Protein AF-A0A1K0IPW2-F1 (afdb_monomer)

Foldseek 3Di:
DVVVVVVVVVVVVVVVVLVVVQVVCVVVVNNVVNVVVVVVVVVVVVVVVVVVVVVVPPDDPDDDDYYDDDDDDDDDDDDDDDDDDDDDDDDDDDDDDPDDPPPPPPPPPADPADFLQDALCLLCPPADFPDKDWDADPVRWTWMWTDRDPFWIKIFTHDNNTTQKMKIKGAQDPPDPPRNVVSLVSLQSSVCSSCVVQVVPVCGSSNVSVVQVVQQVVQCVVPVCFRDWDWDDDPQKIWTWHDRNVVRMIMTMIHGD

Mean predicted aligned error: 18.48 Å

Secondary structure (DSSP, 8-state):
-HHHHHHHHHHHHHHHHHHHHHHHHHHTT-HHHHHHHHHHHHHHHHHHHHHHHHHTT-------------------------------------------------------S---S--HHHHTTT---SEEEE---TT---EEEEE-SSSEEEEEEEETTEEEEEEEEEE--SS-HHHHHHHHHHHHHHHHHH-GGGGGGSS-HHHHHHHHHHHHHHHHHH-SSSPPPEEEEETTEEEEEEEEGGGTEEEEEEEE-

Sequence (257 aa):
MQSVVIVLASLAAWGGLWWYAARYFKGKGHGGIVSHLSGIAVGFLGSTVLLLLLIGTVQPSGSEQPSPQESKAEDKVIDAPAATTVTAPATNADLASPSDIAPKKQAHTPHPGKTLKLSAEQILTSLPRLDQTASPLMDGTPRTNVKLSTFAHLELIGDQRDVSRYTVMFGLPNDDKSAVIETSVMAAKVLMNTFPAWEKQGNNPMTWLGDATEQLTKNIKRNKDEPKAVVMERDGRRITYKAVPVLGIFLLTVEPV

Organism: Cupriavidus necator (NCBI:txid106590)

pLDDT: mean 76.25, std 22.67, range [29.56, 98.56]

Nearest PDB structures (foldseek):
  7enc-assembly1_c  TM=6.647E-01  e=2.258E+00  Homo sapiens
  8gxs-assembly1_c  TM=4.031E-01  e=2.004E+00  Homo sapiens
  8trh-assembly1_0  TM=4.313E-01  e=2.702E+00  Homo sapiens
  7lbm-assembly1_n  TM=4.377E-01  e=4.105E+00  Homo sapiens

Solvent-accessible surface area (backbone atoms only — not comparable to full-atom values): 15411 Å² total; per-residue (Å²): 113,70,70,59,54,51,51,53,51,51,52,50,54,51,53,52,53,50,53,51,49,55,54,56,41,45,75,70,73,49,49,70,61,54,58,58,50,48,54,54,52,51,48,51,52,53,48,50,54,52,48,52,55,55,58,71,69,66,72,85,85,82,87,87,85,83,88,84,90,80,90,85,90,82,87,85,85,90,87,86,88,84,89,87,88,85,81,84,85,86,85,84,87,78,92,78,83,82,78,79,83,66,79,77,79,71,82,73,75,78,72,97,62,73,47,60,81,37,28,49,64,54,41,46,59,98,54,63,73,78,43,77,50,77,52,61,47,98,88,62,47,42,28,38,41,34,31,51,52,99,46,28,34,38,40,40,33,37,49,62,75,40,23,29,35,38,33,40,41,35,42,64,59,93,87,38,68,64,58,34,50,52,42,53,51,51,56,27,46,39,44,37,48,68,41,66,76,38,63,82,63,88,61,28,51,56,56,51,52,49,54,42,48,55,51,36,52,54,26,34,74,75,30,65,89,68,32,60,60,41,73,48,77,55,98,66,28,34,40,40,42,35,65,42,63,95,74,55,32,34,39,44,34,42,36,47,108

Radius of gyration: 30.19 Å; Cα contacts (8 Å, |Δi|>4): 287; chains: 1; bounding box: 55×61×94 Å

Structure (mmCIF, N/CA/C/O backbone):
data_AF-A0A1K0IPW2-F1
#
_entry.id   AF-A0A1K0IPW2-F1
#
loop_
_atom_site.group_PDB
_atom_site.id
_atom_site.type_symbol
_atom_site.label_atom_id
_atom_site.label_alt_id
_atom_site.label_comp_id
_atom_site.label_asym_id
_atom_site.label_entity_id
_atom_site.label_seq_id
_atom_site.pdbx_PDB_ins_code
_atom_site.Cartn_x
_atom_site.Cartn_y
_atom_site.Cartn_z
_atom_site.occupancy
_atom_site.B_iso_or_equiv
_atom_site.auth_seq_id
_atom_site.auth_comp_id
_atom_site.auth_asym_id
_atom_site.auth_atom_id
_atom_site.pdbx_PDB_model_num
ATOM 1 N N . MET A 1 1 ? 31.199 29.480 -0.483 1.00 56.53 1 MET A N 1
ATOM 2 C CA . MET A 1 1 ? 31.320 28.842 0.854 1.00 56.53 1 MET A CA 1
ATOM 3 C C . MET A 1 1 ? 30.730 29.694 1.977 1.00 56.53 1 MET A C 1
ATOM 5 O O . MET A 1 1 ? 30.021 29.145 2.807 1.00 56.53 1 MET A O 1
ATOM 9 N N . GLN A 1 2 ? 30.946 31.015 1.991 1.00 60.16 2 GLN A N 1
ATOM 10 C CA . GLN A 1 2 ? 30.448 31.917 3.044 1.00 60.16 2 GLN A CA 1
ATOM 11 C C . GLN A 1 2 ? 28.921 31.843 3.265 1.00 60.16 2 GLN A C 1
ATOM 13 O O . GLN A 1 2 ? 28.472 31.774 4.404 1.00 60.16 2 GLN A O 1
ATOM 18 N N . SER A 1 3 ? 28.124 31.729 2.196 1.00 56.97 3 SER A N 1
ATOM 19 C CA . SER A 1 3 ? 26.658 31.613 2.284 1.00 56.97 3 SER A CA 1
ATOM 20 C C . SER A 1 3 ? 26.182 30.325 2.969 1.00 56.97 3 SER A C 1
ATOM 22 O O . SER A 1 3 ? 25.192 30.343 3.690 1.00 56.97 3 SER A O 1
ATOM 24 N N . VAL A 1 4 ? 26.906 29.212 2.803 1.00 63.91 4 VAL A N 1
ATOM 25 C CA . VAL A 1 4 ? 26.559 27.922 3.430 1.00 63.91 4 VAL A CA 1
ATOM 26 C C . VAL A 1 4 ? 26.834 27.966 4.932 1.00 63.91 4 VAL A C 1
ATOM 28 O O . VAL A 1 4 ? 26.025 27.495 5.727 1.00 63.91 4 VAL A O 1
ATOM 31 N N . VAL A 1 5 ? 27.944 28.591 5.329 1.00 74.25 5 VAL A N 1
ATOM 32 C CA . VAL A 1 5 ? 28.304 28.764 6.743 1.00 74.25 5 VAL A CA 1
ATOM 33 C C . VAL A 1 5 ? 27.288 29.652 7.462 1.00 74.25 5 VAL A C 1
ATOM 35 O O . VAL A 1 5 ? 26.884 29.327 8.574 1.00 74.25 5 VAL A O 1
ATOM 38 N N . ILE A 1 6 ? 26.819 30.725 6.816 1.00 75.25 6 ILE A N 1
ATOM 39 C CA . ILE A 1 6 ? 25.793 31.613 7.382 1.00 75.25 6 ILE A CA 1
ATOM 40 C C . ILE A 1 6 ? 24.477 30.855 7.591 1.00 75.25 6 ILE A C 1
ATOM 42 O O . ILE A 1 6 ? 23.913 30.920 8.678 1.00 75.25 6 ILE A O 1
ATOM 46 N N . VAL A 1 7 ? 24.025 30.073 6.606 1.00 68.75 7 VAL A N 1
ATOM 47 C CA . VAL A 1 7 ? 22.785 29.285 6.726 1.00 68.75 7 VAL A CA 1
ATOM 48 C C . VAL A 1 7 ? 22.884 28.247 7.846 1.00 68.75 7 VAL A C 1
ATOM 50 O O . VAL A 1 7 ? 21.967 28.129 8.659 1.00 68.75 7 VAL A O 1
ATOM 53 N N . LEU A 1 8 ? 24.007 27.531 7.944 1.00 71.56 8 LEU A N 1
ATOM 54 C CA . LEU A 1 8 ? 24.224 26.553 9.013 1.00 71.56 8 LEU A CA 1
ATOM 55 C C . LEU A 1 8 ? 24.283 27.215 10.396 1.00 71.56 8 LEU A C 1
ATOM 57 O O . LEU A 1 8 ? 23.690 26.699 11.344 1.00 71.56 8 LEU A O 1
ATOM 61 N N . ALA A 1 9 ? 24.933 28.375 10.511 1.00 78.12 9 ALA A N 1
ATOM 62 C CA . ALA A 1 9 ? 24.980 29.140 11.753 1.00 78.12 9 ALA A CA 1
ATOM 63 C C . ALA A 1 9 ? 23.588 29.648 12.164 1.00 78.12 9 ALA A C 1
ATOM 65 O O . ALA A 1 9 ? 23.220 29.549 13.334 1.00 78.12 9 ALA A O 1
ATOM 66 N N . SER A 1 10 ? 22.781 30.127 11.211 1.00 72.38 10 SER A N 1
ATOM 67 C CA . SER A 1 10 ? 21.401 30.550 11.465 1.00 72.38 10 SER A CA 1
ATOM 68 C C . SER A 1 10 ? 20.516 29.387 11.917 1.00 72.38 10 SER A C 1
ATOM 70 O O . SER A 1 10 ? 19.769 29.540 12.881 1.00 72.38 10 SER A O 1
ATOM 72 N N . LEU A 1 11 ? 20.637 28.210 11.292 1.00 75.75 11 LEU A N 1
ATOM 73 C CA . LEU A 1 11 ? 19.901 27.007 11.701 1.00 75.75 11 LEU A CA 1
ATOM 74 C C . LEU A 1 11 ? 20.298 26.542 13.107 1.00 75.75 11 LEU A C 1
ATOM 76 O O . LEU A 1 11 ? 19.429 26.206 13.912 1.00 75.75 11 LEU A O 1
ATOM 80 N N . ALA A 1 12 ? 21.594 26.570 13.429 1.00 79.75 12 ALA A N 1
ATOM 81 C CA . ALA A 1 12 ? 22.092 26.205 14.752 1.00 79.75 12 ALA A CA 1
ATOM 82 C C . ALA A 1 12 ? 21.616 27.183 15.838 1.00 79.75 12 ALA A C 1
ATOM 84 O O . ALA A 1 12 ? 21.141 26.752 16.891 1.00 79.75 12 ALA A O 1
ATOM 85 N N . ALA A 1 13 ? 21.679 28.493 15.574 1.00 81.94 13 ALA A N 1
ATOM 86 C CA . ALA A 1 13 ? 21.198 29.519 16.496 1.00 81.94 13 ALA A CA 1
ATOM 87 C C . ALA A 1 13 ? 19.688 29.389 16.749 1.00 81.94 13 ALA A C 1
ATOM 89 O O . ALA A 1 13 ? 19.239 29.451 17.895 1.00 81.94 13 ALA A O 1
ATOM 90 N N . TRP A 1 14 ? 18.906 29.140 15.695 1.00 80.75 14 TRP A N 1
ATOM 91 C CA . TRP A 1 14 ? 17.457 28.988 15.802 1.00 80.75 14 TRP A CA 1
ATOM 92 C C . TRP A 1 14 ? 17.066 27.703 16.547 1.00 80.75 14 TRP A C 1
ATOM 94 O O . TRP A 1 14 ? 16.223 27.736 17.444 1.00 80.75 14 TRP A O 1
ATOM 104 N N . GLY A 1 15 ? 17.739 26.584 16.256 1.00 80.88 15 GLY A N 1
ATOM 105 C CA . GLY A 1 15 ? 17.551 25.323 16.977 1.00 80.88 15 GLY A CA 1
ATOM 106 C C . GLY A 1 15 ? 17.907 25.428 18.464 1.00 80.88 15 GLY A C 1
ATOM 107 O O . GLY A 1 15 ? 17.167 24.931 19.315 1.00 80.88 15 GLY A O 1
ATOM 108 N N . GLY A 1 16 ? 18.995 26.133 18.793 1.00 83.31 16 GLY A N 1
ATOM 109 C CA . GLY A 1 16 ? 19.397 26.398 20.176 1.00 83.31 16 GLY A CA 1
ATOM 110 C C . GLY A 1 16 ? 18.383 27.257 20.936 1.00 83.31 16 GLY A C 1
ATOM 111 O O . GLY A 1 16 ? 18.004 26.917 22.060 1.00 83.31 16 GLY A O 1
ATOM 112 N N . LEU A 1 17 ? 17.885 28.325 20.304 1.00 82.12 17 LEU A N 1
ATOM 113 C CA . LEU A 1 17 ? 16.859 29.194 20.883 1.00 82.12 17 LEU A CA 1
ATOM 114 C C . LEU A 1 17 ? 15.556 28.425 21.151 1.00 82.12 17 LEU A C 1
ATOM 116 O O . LEU A 1 17 ? 14.953 28.567 22.217 1.00 82.12 17 LEU A O 1
ATOM 120 N N . TRP A 1 18 ? 15.158 27.554 20.219 1.00 78.75 18 TRP A N 1
ATOM 121 C CA . TRP A 1 18 ? 13.966 26.721 20.363 1.00 78.75 18 TRP A CA 1
ATOM 122 C C . TRP A 1 18 ? 14.103 25.687 21.484 1.00 78.75 18 TRP A C 1
ATOM 124 O O . TRP A 1 18 ? 13.192 25.520 22.297 1.00 78.75 18 TRP A O 1
ATOM 134 N N . TRP A 1 19 ? 15.258 25.023 21.577 1.00 85.25 19 TRP A N 1
ATOM 135 C CA . TRP A 1 19 ? 15.541 24.074 22.653 1.00 85.25 19 TRP A CA 1
ATOM 136 C C . TRP A 1 19 ? 15.474 24.741 24.032 1.00 85.25 19 TRP A C 1
ATOM 138 O O . TRP A 1 19 ? 14.864 24.198 24.960 1.00 85.25 19 TRP A O 1
ATOM 148 N N . TYR A 1 20 ? 16.041 25.945 24.156 1.00 83.50 20 TYR A N 1
ATOM 149 C CA . TYR A 1 20 ? 15.990 26.726 25.389 1.00 83.50 20 TYR A CA 1
ATOM 150 C C . TYR A 1 20 ? 14.549 27.102 25.766 1.00 83.50 20 TYR A C 1
ATOM 152 O O . TYR A 1 20 ? 14.122 26.851 26.897 1.00 83.50 20 TYR A O 1
ATOM 160 N N . ALA A 1 21 ? 13.769 27.622 24.813 1.00 79.31 21 ALA A N 1
ATOM 161 C CA . ALA A 1 21 ? 12.366 27.966 25.030 1.00 79.31 21 ALA A CA 1
ATOM 162 C C . ALA A 1 21 ? 11.539 26.739 25.455 1.00 79.31 21 ALA A C 1
ATOM 164 O O . ALA A 1 21 ? 10.843 26.780 26.472 1.00 79.31 21 ALA A O 1
ATOM 165 N N . ALA A 1 22 ? 11.672 25.612 24.750 1.00 76.94 22 ALA A N 1
ATOM 166 C CA . ALA A 1 22 ? 10.956 24.379 25.073 1.00 76.94 22 ALA A CA 1
ATOM 167 C C . ALA A 1 22 ? 11.263 23.886 26.497 1.00 76.94 22 ALA A C 1
ATOM 169 O O . ALA A 1 22 ? 10.357 23.478 27.229 1.00 76.94 22 ALA A O 1
ATOM 170 N N . ARG A 1 23 ? 12.529 23.970 26.926 1.00 80.12 23 ARG A N 1
ATOM 171 C CA . ARG A 1 23 ? 12.945 23.586 28.281 1.00 80.12 23 ARG A CA 1
ATOM 172 C C . ARG A 1 23 ? 12.387 24.536 29.344 1.00 80.12 23 ARG A C 1
ATOM 174 O O . ARG A 1 23 ? 11.913 24.066 30.379 1.00 80.12 23 ARG A O 1
ATOM 181 N N . TYR A 1 24 ? 12.391 25.841 29.077 1.00 81.19 24 TYR A N 1
ATOM 182 C CA . TYR A 1 24 ? 11.854 26.861 29.980 1.00 81.19 24 TYR A CA 1
ATOM 183 C C . TYR A 1 24 ? 10.341 26.697 30.205 1.00 81.19 24 TYR A C 1
ATOM 185 O O . TYR A 1 24 ? 9.877 26.672 31.346 1.00 81.19 24 TYR A O 1
ATOM 193 N N . PHE A 1 25 ? 9.565 26.503 29.134 1.00 76.81 25 PHE A N 1
ATOM 194 C CA . PHE A 1 25 ? 8.109 26.337 29.231 1.00 76.81 25 PHE A CA 1
ATOM 195 C C . PHE A 1 25 ? 7.690 24.979 29.810 1.00 76.81 25 PHE A C 1
ATOM 197 O O . PHE A 1 25 ? 6.689 24.903 30.529 1.00 76.81 25 PHE A O 1
ATOM 204 N N . LYS A 1 26 ? 8.482 23.919 29.590 1.00 73.75 26 LYS A N 1
ATOM 205 C CA . LYS A 1 2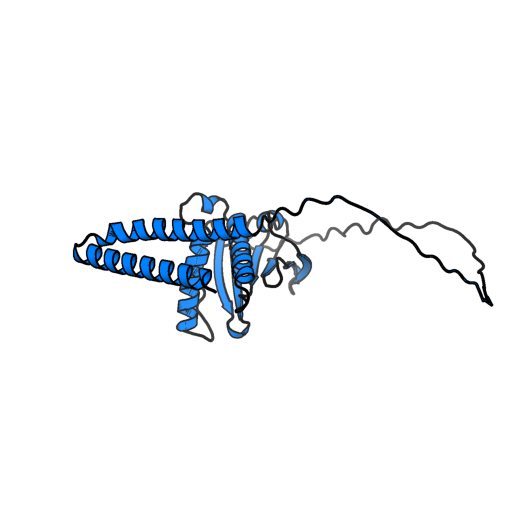6 ? 8.273 22.616 30.244 1.00 73.75 26 LYS A CA 1
ATOM 206 C C . LYS A 1 26 ? 8.426 22.710 31.767 1.00 73.75 26 LYS A C 1
ATOM 208 O O . LYS A 1 26 ? 7.649 22.090 32.486 1.00 73.75 26 LYS A O 1
ATOM 213 N N . GLY A 1 27 ? 9.363 23.526 32.258 1.00 73.75 27 GLY A N 1
ATOM 214 C CA . GLY A 1 27 ? 9.570 23.759 33.694 1.00 73.75 27 GLY A CA 1
ATOM 215 C C . GLY A 1 27 ? 8.420 24.491 34.398 1.00 73.75 27 GLY A C 1
ATOM 216 O O . GLY A 1 27 ? 8.268 24.354 35.606 1.00 73.75 27 GLY A O 1
ATOM 217 N N . LYS A 1 28 ? 7.575 25.223 33.658 1.00 79.88 28 LYS A N 1
ATOM 218 C CA . LYS A 1 28 ? 6.415 25.958 34.199 1.00 79.88 28 LYS A CA 1
ATOM 219 C C . LYS A 1 28 ? 5.078 25.217 34.054 1.00 79.88 28 LYS A C 1
ATOM 221 O O . LYS A 1 28 ? 4.030 25.835 34.210 1.00 79.88 28 LYS A O 1
ATOM 226 N N . GLY A 1 29 ? 5.077 23.930 33.700 1.00 69.94 29 GLY A N 1
ATOM 227 C CA . GLY A 1 29 ? 3.847 23.127 33.595 1.00 69.94 29 GLY A CA 1
ATOM 228 C C . GLY A 1 29 ? 2.971 23.405 32.362 1.00 69.94 29 GLY A C 1
ATOM 229 O O . GLY A 1 29 ? 1.907 22.815 32.230 1.00 69.94 29 GLY A O 1
ATOM 230 N N . HIS A 1 30 ? 3.421 24.236 31.415 1.00 69.69 30 HIS A N 1
ATOM 231 C CA . HIS A 1 30 ? 2.675 24.592 30.195 1.00 69.69 30 HIS A CA 1
ATOM 232 C C . HIS A 1 30 ? 3.045 23.703 28.986 1.00 69.69 30 HIS A C 1
ATOM 234 O O . HIS A 1 30 ? 2.973 24.127 27.832 1.00 69.69 30 HIS A O 1
ATOM 240 N N . GLY A 1 31 ? 3.457 22.454 29.233 1.00 56.53 31 GLY A N 1
ATOM 241 C CA . GLY A 1 31 ? 4.000 21.552 28.206 1.00 56.53 31 GLY A CA 1
ATOM 242 C C . GLY A 1 31 ? 3.040 21.232 27.052 1.00 56.53 31 GLY A C 1
ATOM 243 O O . GLY A 1 31 ? 3.496 21.003 25.934 1.00 56.53 31 GLY A O 1
ATOM 244 N N . GLY A 1 32 ? 1.724 21.281 27.291 1.00 57.75 32 GLY A N 1
ATOM 245 C CA . GLY A 1 32 ? 0.711 21.028 26.260 1.00 57.75 32 GLY A CA 1
ATOM 246 C C . GLY A 1 32 ? 0.699 22.081 25.146 1.00 57.75 32 GLY A C 1
ATOM 247 O O . GLY A 1 32 ? 0.636 21.733 23.969 1.00 57.75 32 GLY A O 1
ATOM 248 N N . ILE A 1 33 ? 0.867 23.361 25.488 1.00 61.16 33 ILE A N 1
ATOM 249 C CA . ILE A 1 33 ? 0.804 24.476 24.523 1.00 61.16 33 ILE A CA 1
ATOM 250 C C . ILE A 1 33 ? 2.030 24.474 23.593 1.00 61.16 33 ILE A C 1
ATOM 252 O O . ILE A 1 33 ? 1.918 24.761 22.401 1.00 61.16 33 ILE A O 1
ATOM 256 N N . VAL A 1 34 ? 3.196 24.065 24.105 1.00 57.12 34 VAL A N 1
ATOM 257 C CA . VAL A 1 34 ? 4.439 23.966 23.321 1.00 57.12 34 VAL A CA 1
ATOM 258 C C . VAL A 1 34 ? 4.347 22.869 22.254 1.00 57.12 34 VAL A C 1
ATOM 260 O O . VAL A 1 34 ? 4.872 23.049 21.158 1.00 57.12 34 VAL A O 1
ATOM 263 N N . SER A 1 35 ? 3.636 21.768 22.531 1.00 59.66 35 SER A N 1
ATOM 264 C CA . SER A 1 35 ? 3.467 20.668 21.568 1.00 59.66 35 SER A CA 1
ATOM 265 C C . SER A 1 35 ? 2.637 21.075 20.340 1.00 59.66 35 SER A C 1
ATOM 267 O O . SER A 1 35 ? 2.991 20.740 19.208 1.00 59.66 35 SER A O 1
ATOM 269 N N . HIS A 1 36 ? 1.605 21.902 20.531 1.00 57.59 36 HIS A N 1
ATOM 270 C CA . HIS A 1 36 ? 0.796 22.427 19.429 1.00 57.59 36 HIS A CA 1
ATOM 271 C C . HIS A 1 36 ? 1.533 23.516 18.634 1.00 57.59 36 HIS A C 1
ATOM 273 O O . HIS A 1 36 ? 1.484 23.520 17.404 1.00 57.59 36 HIS A O 1
ATOM 279 N N . LEU A 1 37 ? 2.297 24.384 19.306 1.00 56.88 37 LEU A N 1
ATOM 280 C CA . LEU A 1 37 ? 3.128 25.394 18.638 1.00 56.88 37 LEU A CA 1
ATOM 281 C C . LEU A 1 37 ? 4.308 24.780 17.867 1.00 56.88 37 LEU A C 1
ATOM 283 O O . LEU A 1 37 ? 4.675 25.306 16.817 1.00 56.88 37 LEU A O 1
ATOM 287 N N . SER A 1 38 ? 4.864 23.645 18.316 1.00 55.25 38 SER A N 1
ATOM 288 C CA . SER A 1 38 ? 5.901 22.934 17.555 1.00 55.25 38 SER A CA 1
ATOM 289 C C . SER A 1 38 ? 5.401 22.394 16.216 1.00 55.25 38 SER A C 1
ATOM 291 O O . SER A 1 38 ? 6.161 22.404 15.253 1.00 55.25 38 SER A O 1
ATOM 293 N N . GLY A 1 39 ? 4.124 22.010 16.113 1.00 55.22 39 GLY A N 1
ATOM 294 C CA . GLY A 1 39 ? 3.531 21.609 14.834 1.00 55.22 39 GLY A CA 1
ATOM 295 C C . GLY A 1 39 ? 3.460 22.769 13.836 1.00 55.22 39 GLY A C 1
ATOM 296 O O . GLY A 1 39 ? 3.794 22.602 12.666 1.00 55.22 39 GLY A O 1
ATOM 297 N N . ILE A 1 40 ? 3.114 23.969 14.313 1.00 56.16 40 ILE A N 1
ATOM 298 C CA . ILE A 1 40 ? 3.024 25.179 13.481 1.00 56.16 40 ILE A CA 1
ATOM 299 C C . ILE A 1 40 ? 4.421 25.656 13.057 1.00 56.16 40 ILE A C 1
ATOM 301 O O . ILE A 1 40 ? 4.629 25.967 11.889 1.00 56.16 40 ILE A O 1
ATOM 305 N N . ALA A 1 41 ? 5.398 25.660 13.969 1.00 56.09 41 ALA A N 1
ATOM 306 C CA . ALA A 1 41 ? 6.767 26.083 13.668 1.00 56.09 41 ALA A CA 1
ATOM 307 C C . ALA A 1 41 ? 7.479 25.130 12.690 1.00 56.09 41 ALA A C 1
ATOM 309 O O . ALA A 1 41 ? 8.125 25.587 11.747 1.00 56.09 41 ALA A O 1
ATOM 310 N N . VAL A 1 42 ? 7.317 23.812 12.864 1.00 58.50 42 VAL A N 1
ATOM 311 C CA . VAL A 1 42 ? 7.866 22.805 11.939 1.00 58.50 42 VAL A CA 1
ATOM 312 C C . VAL A 1 42 ? 7.146 22.852 10.589 1.00 58.50 42 VAL A C 1
ATOM 314 O O . VAL A 1 42 ? 7.800 22.755 9.554 1.00 58.50 42 VAL A O 1
ATOM 317 N N . GLY A 1 43 ? 5.830 23.088 10.578 1.00 52.91 43 GLY A N 1
ATOM 318 C CA . GLY A 1 43 ? 5.066 23.311 9.348 1.00 52.91 43 GLY A CA 1
ATOM 319 C C . GLY A 1 43 ? 5.518 24.558 8.582 1.00 52.91 43 GLY A C 1
ATOM 320 O O . GLY A 1 43 ? 5.656 24.513 7.361 1.00 52.91 43 GLY A O 1
ATOM 321 N N . PHE A 1 44 ? 5.826 25.654 9.284 1.00 60.56 44 PHE A N 1
ATOM 322 C CA . PHE A 1 44 ? 6.287 26.898 8.663 1.00 60.56 44 PHE A CA 1
ATOM 323 C C . PHE A 1 44 ? 7.711 26.776 8.101 1.00 60.56 44 PHE A C 1
ATOM 325 O O . PHE A 1 44 ? 7.964 27.234 6.988 1.00 60.56 44 PHE A O 1
ATOM 332 N N . LEU A 1 45 ? 8.620 26.104 8.819 1.00 58.69 45 LEU A N 1
ATOM 333 C CA . LEU A 1 45 ? 9.979 25.791 8.348 1.00 58.69 45 LEU A CA 1
ATOM 334 C C . LEU A 1 45 ? 9.976 24.803 7.174 1.00 58.69 45 LEU A C 1
ATOM 336 O O . LEU A 1 45 ? 10.681 25.016 6.191 1.00 58.69 45 LEU A O 1
ATOM 340 N N . GLY A 1 46 ? 9.142 23.761 7.231 1.00 59.75 46 GLY A N 1
ATOM 341 C CA . GLY A 1 46 ? 8.951 22.836 6.112 1.00 59.75 46 GLY A CA 1
ATOM 342 C C . GLY A 1 46 ? 8.403 23.545 4.871 1.00 59.75 46 GLY A C 1
ATOM 343 O O . GLY A 1 46 ? 8.913 23.341 3.773 1.00 59.75 46 GLY A O 1
ATOM 344 N N . SER A 1 47 ? 7.432 24.444 5.057 1.00 53.72 47 SER A N 1
ATOM 345 C CA . SER A 1 47 ? 6.856 25.266 3.987 1.00 53.72 47 SER A CA 1
ATOM 346 C C . SER A 1 47 ? 7.864 26.252 3.388 1.00 53.72 47 SER A C 1
ATOM 348 O O . SER A 1 47 ? 7.939 26.378 2.172 1.00 53.72 47 SER A O 1
ATOM 350 N N . THR A 1 48 ? 8.706 26.903 4.198 1.00 57.69 48 THR A N 1
ATOM 351 C CA . THR A 1 48 ? 9.731 27.834 3.683 1.00 57.69 48 THR A CA 1
ATOM 352 C C . THR A 1 48 ? 10.862 27.120 2.948 1.00 57.69 48 THR A C 1
ATOM 354 O O . THR A 1 48 ? 11.322 27.625 1.927 1.00 57.69 48 THR A O 1
ATOM 357 N N . VAL A 1 49 ? 11.279 25.932 3.398 1.00 65.31 49 VAL A N 1
ATOM 358 C CA . VAL A 1 49 ? 12.250 25.102 2.661 1.00 65.31 49 VAL A CA 1
ATOM 359 C C . VAL A 1 49 ? 11.651 24.599 1.345 1.00 65.31 49 VAL A C 1
ATOM 361 O O . VAL A 1 49 ? 12.321 24.651 0.315 1.00 65.31 49 VAL A O 1
ATOM 364 N N . LEU A 1 50 ? 10.381 24.182 1.346 1.00 59.78 50 LEU A N 1
ATOM 365 C CA . LEU A 1 50 ? 9.666 23.779 0.133 1.00 59.78 50 LEU A CA 1
ATOM 366 C C . LEU A 1 50 ? 9.486 24.955 -0.843 1.00 59.78 50 LEU A C 1
ATOM 368 O O . LEU A 1 50 ? 9.688 24.792 -2.042 1.00 59.78 50 LEU A O 1
ATOM 372 N N . LEU A 1 51 ? 9.172 26.151 -0.338 1.00 57.50 51 LEU A N 1
ATOM 373 C CA . LEU A 1 51 ? 9.029 27.370 -1.134 1.00 57.50 51 LEU A CA 1
ATOM 374 C C . LEU A 1 51 ? 10.370 27.823 -1.731 1.00 57.50 51 LEU A C 1
ATOM 376 O O . LEU A 1 51 ? 10.416 28.198 -2.897 1.00 57.50 51 LEU A O 1
ATOM 380 N N . LEU A 1 52 ? 11.470 27.744 -0.976 1.00 59.88 52 LEU A N 1
ATOM 381 C CA . LEU A 1 52 ? 12.814 28.045 -1.487 1.00 59.88 52 LEU A CA 1
ATOM 382 C C . LEU A 1 52 ? 13.275 27.027 -2.541 1.00 59.88 52 LEU A C 1
ATOM 384 O O . LEU A 1 52 ? 13.908 27.419 -3.519 1.00 59.88 52 LEU A O 1
ATOM 388 N N . LEU A 1 53 ? 12.919 25.748 -2.385 1.00 61.19 53 LEU A N 1
ATOM 389 C CA . LEU A 1 53 ? 13.149 24.723 -3.409 1.00 61.19 53 LEU A CA 1
ATOM 390 C C . LEU A 1 53 ? 12.319 24.981 -4.674 1.00 61.19 53 LEU A C 1
ATOM 392 O O . LEU A 1 53 ? 12.842 24.843 -5.774 1.00 61.19 53 LEU A O 1
ATOM 396 N N . LEU A 1 54 ? 11.064 25.416 -4.534 1.00 55.38 54 LEU A N 1
ATOM 397 C CA . LEU A 1 54 ? 10.207 25.768 -5.669 1.00 55.38 54 LEU A CA 1
ATOM 398 C C . LEU A 1 54 ? 10.715 27.016 -6.408 1.00 55.38 54 LEU A C 1
ATOM 400 O O . LEU A 1 54 ? 10.817 26.998 -7.633 1.00 55.38 54 LEU A O 1
ATOM 404 N N . ILE A 1 55 ? 11.119 28.068 -5.690 1.00 56.69 55 ILE A N 1
ATOM 405 C CA . ILE A 1 55 ? 11.674 29.293 -6.295 1.00 56.69 55 ILE A CA 1
ATOM 406 C C . ILE A 1 55 ? 13.021 29.009 -6.985 1.00 56.69 55 ILE A C 1
ATOM 408 O O . ILE A 1 55 ? 13.289 29.565 -8.047 1.00 56.69 55 ILE A O 1
ATOM 412 N N . GLY A 1 56 ? 13.837 28.092 -6.453 1.00 48.59 56 GLY A N 1
ATOM 413 C CA . GLY A 1 56 ? 15.104 27.675 -7.066 1.00 48.59 56 GLY A CA 1
ATOM 414 C C . GLY A 1 56 ? 14.973 26.905 -8.390 1.00 48.59 56 GLY A C 1
ATOM 415 O O . GLY A 1 56 ? 15.973 26.736 -9.080 1.00 48.59 56 GLY A O 1
ATOM 416 N N . THR A 1 57 ? 13.767 26.457 -8.765 1.00 50.03 57 THR A N 1
ATOM 417 C CA . THR A 1 57 ? 13.515 25.729 -10.028 1.00 50.03 57 THR A CA 1
ATOM 418 C C . THR A 1 57 ? 12.951 26.594 -11.154 1.00 50.03 57 THR A C 1
ATOM 420 O O . THR A 1 57 ? 12.890 26.143 -12.295 1.00 50.03 57 THR A O 1
ATOM 423 N N . VAL A 1 58 ? 12.596 27.854 -10.882 1.00 42.62 58 VAL A N 1
ATOM 424 C CA . VAL A 1 58 ? 12.147 28.799 -11.914 1.00 42.62 58 VAL A CA 1
ATOM 425 C C . VAL A 1 58 ? 13.311 29.714 -12.278 1.00 42.62 58 VAL A C 1
ATOM 427 O O . VAL A 1 58 ? 13.372 30.876 -11.890 1.00 42.62 58 VAL A O 1
ATOM 430 N N . GLN A 1 59 ? 14.273 29.166 -13.016 1.00 40.84 59 GLN A N 1
ATOM 431 C CA . GLN A 1 59 ? 15.260 29.970 -13.725 1.00 40.84 59 GLN A CA 1
ATOM 432 C C . GLN A 1 59 ? 14.621 30.395 -15.060 1.00 40.84 59 GLN A C 1
ATOM 434 O O . GLN A 1 59 ? 14.363 29.528 -15.899 1.00 40.84 59 GLN A O 1
ATOM 439 N N . PRO A 1 60 ? 14.309 31.686 -15.284 1.00 39.56 60 PRO A N 1
ATOM 440 C CA . PRO A 1 60 ? 13.797 32.130 -16.570 1.00 39.56 60 PRO A CA 1
ATOM 441 C C . PRO A 1 60 ? 14.932 32.034 -17.594 1.00 39.56 60 PRO A C 1
ATOM 443 O O . PRO A 1 60 ? 15.853 32.847 -17.611 1.00 39.56 60 PRO A O 1
ATOM 446 N N . SER A 1 61 ? 14.881 31.003 -18.437 1.00 46.81 61 SER A N 1
ATOM 447 C CA . SER A 1 61 ? 15.596 31.011 -19.710 1.00 46.81 61 SER A CA 1
ATOM 448 C C . SER A 1 61 ? 14.880 31.984 -20.637 1.00 46.81 61 SER A C 1
ATOM 450 O O . SER A 1 61 ? 13.706 31.789 -20.943 1.00 46.81 61 SER A O 1
ATOM 452 N N . GLY A 1 62 ? 15.577 33.033 -21.069 1.00 39.31 62 GLY A N 1
ATOM 453 C CA . GLY A 1 62 ? 15.080 33.913 -22.121 1.00 39.31 62 GLY A CA 1
ATOM 454 C C . GLY A 1 62 ? 15.738 35.287 -22.153 1.00 39.31 62 GLY A C 1
ATOM 455 O O . GLY A 1 62 ? 15.277 36.220 -21.505 1.00 39.31 62 GLY A O 1
ATOM 456 N N . SER A 1 63 ? 16.783 35.431 -22.963 1.00 38.97 63 SER A N 1
ATOM 457 C CA . SER A 1 63 ? 16.833 36.493 -23.980 1.00 38.97 63 SER A CA 1
ATOM 458 C C . SER A 1 63 ? 17.959 36.197 -24.970 1.00 38.97 63 SER A C 1
ATOM 460 O O . SER A 1 63 ? 19.148 36.293 -24.684 1.00 38.97 63 SER A O 1
ATOM 462 N N . GLU A 1 64 ? 17.514 35.772 -26.140 1.00 46.31 64 GLU A N 1
ATOM 463 C CA . GLU A 1 64 ? 18.228 35.603 -27.395 1.00 46.31 64 GLU A CA 1
ATOM 464 C C . GLU A 1 64 ? 18.095 36.916 -28.184 1.00 46.31 64 GLU A C 1
ATOM 466 O O . GLU A 1 64 ? 16.974 37.415 -28.257 1.00 46.31 64 GLU A O 1
ATOM 471 N N . GLN A 1 65 ? 19.185 37.479 -28.742 1.00 40.31 65 GLN A N 1
ATOM 472 C CA . GLN A 1 65 ? 19.226 38.225 -30.028 1.00 40.31 65 GLN A CA 1
ATOM 473 C C . GLN A 1 65 ? 20.645 38.770 -30.378 1.00 40.31 65 GLN A C 1
ATOM 475 O O . GLN A 1 65 ? 21.507 38.759 -29.504 1.00 40.31 65 GLN A O 1
ATOM 480 N N . PRO A 1 66 ? 20.956 39.170 -31.643 1.00 49.72 66 PRO A N 1
ATOM 481 C CA . PRO A 1 66 ? 21.818 38.360 -32.523 1.00 49.72 66 PRO A CA 1
ATOM 482 C C . PRO A 1 66 ? 22.962 39.113 -33.266 1.00 49.72 66 PRO A C 1
ATOM 484 O O . PRO A 1 66 ? 22.968 40.337 -33.341 1.00 49.72 66 PRO A O 1
ATOM 487 N N . SER A 1 67 ? 23.790 38.324 -33.983 1.00 39.19 67 SER A N 1
ATOM 488 C CA . SER A 1 67 ? 24.555 38.645 -35.226 1.00 39.19 67 SER A CA 1
ATOM 489 C C . SER A 1 67 ? 25.776 39.594 -35.158 1.00 39.19 67 SER A C 1
ATOM 491 O O . SER A 1 67 ? 25.886 40.352 -34.200 1.00 39.19 67 SER A O 1
ATOM 493 N N . PRO A 1 68 ? 26.639 39.686 -36.209 1.00 49.59 68 PRO A N 1
ATOM 494 C CA . PRO A 1 68 ? 26.935 38.782 -37.348 1.00 49.59 68 PRO A CA 1
ATOM 495 C C . PRO A 1 68 ? 28.461 38.672 -37.681 1.00 49.59 68 PRO A C 1
ATOM 497 O O . PRO A 1 68 ? 29.292 39.230 -36.974 1.00 49.59 68 PRO A O 1
ATOM 500 N N . GLN A 1 69 ? 28.775 38.046 -38.835 1.00 36.66 69 GLN A N 1
ATOM 501 C CA . GLN A 1 69 ? 30.014 38.147 -39.652 1.00 36.66 69 GLN A CA 1
ATOM 502 C C . GLN A 1 69 ? 31.208 37.242 -39.245 1.00 36.66 69 GLN A C 1
ATOM 504 O O . GLN A 1 69 ? 31.532 37.127 -38.077 1.00 36.66 69 GLN A O 1
ATOM 509 N N . GLU A 1 70 ? 31.942 36.551 -40.132 1.00 36.91 70 GLU A N 1
ATOM 510 C CA . GLU A 1 70 ? 32.036 36.575 -41.599 1.00 36.91 70 GLU A CA 1
ATOM 511 C C . GLU A 1 70 ? 32.917 35.406 -42.109 1.00 36.91 70 GLU A C 1
ATOM 513 O O . GLU A 1 70 ? 33.946 35.101 -41.518 1.00 36.91 70 GLU A O 1
ATOM 518 N N . SER A 1 71 ? 32.472 34.782 -43.209 1.00 36.59 71 SER A N 1
ATOM 519 C CA . SER A 1 71 ? 33.225 34.225 -44.354 1.00 36.59 71 SER A CA 1
ATOM 520 C C . SER A 1 71 ? 34.580 33.518 -44.146 1.00 36.59 71 SER A C 1
ATOM 522 O O . SER A 1 71 ? 35.576 34.156 -43.819 1.00 36.59 71 SER A O 1
ATOM 524 N N . LYS A 1 72 ? 34.686 32.260 -44.610 1.00 36.25 72 LYS A N 1
ATOM 525 C CA . LYS A 1 72 ? 35.355 31.986 -45.902 1.00 36.25 72 LYS A CA 1
ATOM 526 C C . LYS A 1 72 ? 35.125 30.563 -46.418 1.00 36.25 72 LYS A C 1
ATOM 528 O O . LYS A 1 72 ? 35.142 29.597 -45.665 1.00 36.25 72 LYS A O 1
ATOM 533 N N . ALA A 1 73 ? 34.914 30.498 -47.727 1.00 37.53 73 ALA A N 1
ATOM 534 C CA . ALA A 1 73 ? 34.754 29.320 -48.565 1.00 37.53 73 ALA A CA 1
ATOM 535 C C . ALA A 1 73 ? 36.092 28.669 -48.967 1.00 37.53 73 ALA A C 1
ATOM 537 O O . ALA A 1 73 ? 37.089 29.377 -49.066 1.00 37.53 73 ALA A O 1
ATOM 538 N N . GLU A 1 74 ? 36.043 27.367 -49.269 1.00 38.44 74 GLU A N 1
ATOM 539 C CA . GLU A 1 74 ? 36.808 26.607 -50.290 1.00 38.44 74 GLU A CA 1
ATOM 540 C C . GLU A 1 74 ? 36.286 25.153 -50.209 1.00 38.44 74 GLU A C 1
ATOM 542 O O . GLU A 1 74 ? 36.401 24.508 -49.173 1.00 38.44 74 GLU A O 1
ATOM 547 N N . ASP A 1 75 ? 35.377 24.698 -51.074 1.00 33.06 75 ASP A N 1
ATOM 548 C CA . ASP A 1 75 ? 35.563 24.208 -52.453 1.00 33.06 75 ASP A CA 1
ATOM 549 C C . ASP A 1 75 ? 36.601 23.074 -52.584 1.00 33.06 75 ASP A C 1
ATOM 551 O O . ASP A 1 75 ? 37.786 23.296 -52.345 1.00 33.06 75 ASP A O 1
ATOM 555 N N . LYS A 1 76 ? 36.143 21.863 -52.972 1.00 33.91 76 LYS A N 1
ATOM 556 C CA . LYS A 1 76 ? 36.590 21.124 -54.180 1.00 33.91 76 LYS A CA 1
ATOM 557 C C . LYS A 1 76 ? 36.281 19.601 -54.152 1.00 33.91 76 LYS A C 1
ATOM 559 O O . LYS A 1 76 ? 36.945 18.828 -53.476 1.00 33.91 76 LYS A O 1
ATOM 564 N N . VAL A 1 77 ? 35.285 19.222 -54.970 1.00 34.53 77 VAL A N 1
ATOM 565 C CA . VAL A 1 77 ? 35.260 18.165 -56.024 1.00 34.53 77 VAL A CA 1
ATOM 566 C C . VAL A 1 77 ? 35.584 16.682 -55.700 1.00 34.53 77 VAL A C 1
ATOM 568 O O . VAL A 1 77 ? 36.729 16.309 -55.491 1.00 34.53 77 VAL A O 1
ATOM 571 N N . ILE A 1 78 ? 34.517 15.865 -55.806 1.00 38.50 78 ILE A N 1
ATOM 572 C CA . ILE A 1 78 ? 34.278 14.640 -56.624 1.00 38.50 78 ILE A CA 1
ATOM 573 C C . ILE A 1 78 ? 35.388 13.570 -56.730 1.00 38.50 78 ILE A C 1
ATOM 575 O O . ILE A 1 78 ? 36.414 13.813 -57.349 1.00 38.50 78 ILE A O 1
ATOM 579 N N . ASP A 1 79 ? 35.069 12.335 -56.304 1.00 34.28 79 ASP A N 1
ATOM 580 C CA . ASP A 1 79 ? 35.062 11.169 -57.212 1.00 34.28 79 ASP A CA 1
ATOM 581 C C . ASP A 1 79 ? 34.225 9.985 -56.679 1.00 34.28 79 ASP A C 1
ATOM 583 O O . ASP A 1 79 ? 34.355 9.547 -55.537 1.00 34.28 79 ASP A O 1
ATOM 587 N N . ALA A 1 80 ? 33.349 9.482 -57.552 1.00 38.03 80 ALA A N 1
ATOM 588 C CA . ALA A 1 80 ? 32.694 8.170 -57.510 1.00 38.03 80 ALA A CA 1
ATOM 589 C C . ALA A 1 80 ? 33.368 7.293 -58.588 1.00 38.03 80 ALA A C 1
ATOM 591 O O . ALA A 1 80 ? 33.906 7.860 -59.541 1.00 38.03 80 ALA A O 1
ATOM 592 N N . PRO A 1 81 ? 33.364 5.946 -58.514 1.00 48.72 81 PRO A N 1
ATOM 593 C CA . PRO A 1 81 ? 32.199 5.134 -58.927 1.00 48.72 81 PRO A CA 1
ATOM 594 C C . PRO A 1 81 ? 32.105 3.824 -58.081 1.00 48.72 81 PRO A C 1
ATOM 596 O O . PRO A 1 81 ? 32.897 3.632 -57.171 1.00 48.72 81 PRO A O 1
ATOM 599 N N . ALA A 1 82 ? 31.201 2.849 -58.209 1.00 33.81 82 ALA A N 1
ATOM 600 C CA . ALA A 1 82 ? 30.232 2.441 -59.214 1.00 33.81 82 ALA A CA 1
ATOM 601 C C . ALA A 1 82 ? 29.111 1.618 -58.534 1.00 33.81 82 ALA A C 1
ATOM 603 O O . ALA A 1 82 ? 29.289 1.041 -57.462 1.00 33.81 82 ALA A O 1
ATOM 604 N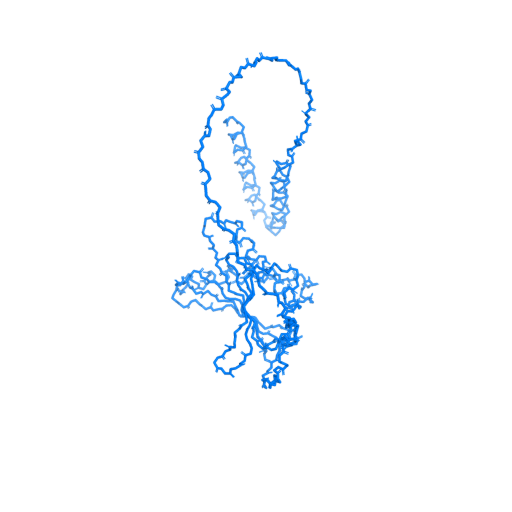 N . ALA A 1 83 ? 27.966 1.552 -59.207 1.00 40.44 83 ALA A N 1
ATOM 605 C CA . ALA A 1 83 ? 26.748 0.849 -58.827 1.00 40.44 83 ALA A CA 1
ATOM 606 C C . ALA A 1 83 ? 26.835 -0.685 -58.940 1.00 40.44 83 ALA A C 1
ATOM 608 O O . ALA A 1 83 ? 27.576 -1.208 -59.766 1.00 40.44 83 ALA A O 1
ATOM 609 N N . THR A 1 84 ? 25.943 -1.398 -58.241 1.00 33.78 84 THR A N 1
ATOM 610 C CA . THR A 1 84 ? 25.129 -2.456 -58.870 1.00 33.78 84 THR A CA 1
ATOM 611 C C . THR A 1 84 ? 23.780 -2.570 -58.159 1.00 33.78 84 THR A C 1
ATOM 613 O O . THR A 1 84 ? 23.680 -2.939 -56.992 1.00 33.78 84 THR A O 1
ATOM 616 N N . THR A 1 85 ? 22.750 -2.231 -58.922 1.00 37.62 85 THR A N 1
ATOM 617 C CA . THR A 1 85 ? 21.323 -2.428 -58.684 1.00 37.62 85 THR A CA 1
ATOM 618 C C . THR A 1 85 ? 20.940 -3.831 -59.154 1.00 37.62 85 THR A C 1
ATOM 620 O O . THR A 1 85 ? 21.329 -4.212 -60.256 1.00 37.62 85 THR A O 1
ATOM 623 N N . VAL A 1 86 ? 20.111 -4.562 -58.404 1.00 41.66 86 VAL A N 1
ATOM 624 C CA . VAL A 1 86 ? 19.228 -5.580 -58.997 1.00 41.66 86 VAL A CA 1
ATOM 625 C C . VAL A 1 86 ? 17.830 -5.409 -58.417 1.00 41.66 86 VAL A C 1
ATOM 627 O O . VAL A 1 86 ? 17.614 -5.495 -57.210 1.00 41.66 86 VAL A O 1
ATOM 630 N N . THR A 1 87 ? 16.904 -5.127 -59.326 1.00 31.73 87 THR A N 1
ATOM 631 C CA . THR A 1 87 ? 15.467 -4.951 -59.122 1.00 31.73 87 THR A CA 1
ATOM 632 C C . THR A 1 87 ? 14.733 -6.276 -59.377 1.00 31.73 87 THR A C 1
ATOM 634 O O . THR A 1 87 ? 15.201 -7.110 -60.145 1.00 31.73 87 THR A O 1
ATOM 637 N N . ALA A 1 88 ? 13.586 -6.401 -58.704 1.00 40.91 88 ALA A N 1
ATOM 638 C CA . ALA A 1 88 ? 12.527 -7.421 -58.651 1.00 40.91 88 ALA A CA 1
ATOM 639 C C . ALA A 1 88 ? 12.149 -8.221 -59.930 1.00 40.91 88 ALA A C 1
ATOM 641 O O . ALA A 1 88 ? 12.560 -7.901 -61.043 1.00 40.91 88 ALA A O 1
ATOM 642 N N . PRO A 1 89 ? 11.205 -9.175 -59.785 1.00 44.84 89 PRO A N 1
ATOM 643 C CA . PRO A 1 89 ? 9.853 -8.797 -60.208 1.00 44.84 89 PRO A CA 1
ATOM 644 C C . PRO A 1 89 ? 8.752 -9.112 -59.184 1.00 44.84 89 PRO A C 1
ATOM 646 O O . PRO A 1 89 ? 8.774 -10.110 -58.468 1.00 44.84 89 PRO A O 1
ATOM 649 N N . ALA A 1 90 ? 7.768 -8.216 -59.165 1.00 44.84 90 ALA A N 1
ATOM 650 C CA . ALA A 1 90 ? 6.489 -8.329 -58.482 1.00 44.84 90 ALA A CA 1
ATOM 651 C C . ALA A 1 90 ? 5.513 -9.238 -59.249 1.00 44.84 90 ALA A C 1
ATOM 653 O O . ALA A 1 90 ? 5.570 -9.314 -60.475 1.00 44.84 90 ALA A O 1
ATOM 654 N N . THR A 1 91 ? 4.533 -9.820 -58.552 1.00 34.38 91 THR A N 1
ATOM 655 C CA . THR A 1 91 ? 3.168 -10.007 -59.077 1.00 34.38 91 THR A CA 1
ATOM 656 C C . THR A 1 91 ? 2.171 -9.922 -57.914 1.00 34.38 91 THR A C 1
ATOM 658 O O . THR A 1 91 ? 2.437 -10.407 -56.818 1.00 34.38 91 THR A O 1
ATOM 661 N N . ASN A 1 92 ? 1.082 -9.199 -58.176 1.00 39.91 92 ASN A N 1
ATOM 662 C CA . ASN A 1 92 ? 0.101 -8.619 -57.258 1.00 39.91 92 ASN A CA 1
ATOM 663 C C . ASN A 1 92 ? -1.062 -9.550 -56.872 1.00 39.91 92 ASN A C 1
ATOM 665 O O . ASN A 1 92 ? -1.345 -10.512 -57.581 1.00 39.91 92 ASN A O 1
ATOM 669 N N . ALA A 1 93 ? -1.808 -9.055 -55.871 1.00 34.97 93 ALA A N 1
ATOM 670 C CA . ALA A 1 93 ? -3.204 -9.334 -55.508 1.00 34.97 93 ALA A CA 1
ATOM 671 C C . ALA A 1 93 ? -3.425 -10.661 -54.753 1.00 34.97 93 ALA A C 1
ATOM 673 O O . ALA A 1 93 ? -2.856 -11.682 -55.098 1.00 34.97 93 ALA A O 1
ATOM 674 N N . ASP A 1 94 ? -4.214 -10.737 -53.684 1.00 29.56 94 ASP A N 1
ATOM 675 C CA . ASP A 1 94 ? -5.414 -9.967 -53.379 1.00 29.56 94 ASP A CA 1
ATOM 676 C C . ASP A 1 94 ? -5.819 -10.161 -51.898 1.00 29.56 94 ASP A C 1
ATOM 678 O O . ASP A 1 94 ? -5.497 -11.178 -51.289 1.00 29.56 94 ASP A O 1
ATOM 682 N N . LEU A 1 95 ? -6.526 -9.167 -51.353 1.00 42.34 95 LEU A N 1
ATOM 683 C CA . LEU A 1 95 ? -7.511 -9.229 -50.257 1.00 42.34 95 LEU A CA 1
ATOM 684 C C . LEU A 1 95 ? -7.389 -10.319 -49.162 1.00 42.34 95 LEU A C 1
ATOM 686 O O . LEU A 1 95 ? -7.887 -11.429 -49.321 1.00 42.34 95 LEU A O 1
ATOM 690 N N . ALA A 1 96 ? -6.949 -9.917 -47.962 1.00 34.22 96 ALA A N 1
ATOM 691 C CA . ALA A 1 96 ? -7.625 -10.270 -46.703 1.00 34.22 96 ALA A CA 1
ATOM 692 C C . ALA A 1 96 ? -7.123 -9.394 -45.540 1.00 34.22 96 ALA A C 1
ATOM 694 O O . ALA A 1 96 ? -6.031 -9.592 -45.009 1.00 34.22 96 ALA A O 1
ATOM 695 N N . SER A 1 97 ? -7.955 -8.446 -45.105 1.00 44.84 97 SER A N 1
ATOM 696 C CA . SER A 1 97 ? -7.899 -7.917 -43.740 1.00 44.84 97 SER A CA 1
ATOM 697 C C . SER A 1 97 ? -8.106 -9.051 -42.733 1.00 44.84 97 SER A C 1
ATOM 699 O O . SER A 1 97 ? -9.029 -9.843 -42.920 1.00 44.84 97 SER A O 1
ATOM 701 N N . PRO A 1 98 ? -7.403 -9.044 -41.592 1.00 40.06 98 PRO A N 1
ATOM 702 C CA . PRO A 1 98 ? -7.972 -9.537 -40.356 1.00 40.06 98 PRO A CA 1
ATOM 703 C C . PRO A 1 98 ? -8.175 -8.347 -39.413 1.00 40.06 98 PRO A C 1
ATOM 705 O O . PRO A 1 98 ? -7.393 -8.104 -38.496 1.00 40.06 98 PRO A O 1
ATOM 708 N N . SER A 1 99 ? -9.258 -7.603 -39.653 1.00 45.50 99 SER A N 1
ATOM 709 C CA . SER A 1 99 ? -10.062 -7.146 -38.518 1.00 45.50 99 SER A CA 1
ATOM 710 C C . SER A 1 99 ? -10.726 -8.378 -37.898 1.00 45.50 99 SER A C 1
ATOM 712 O O . SER A 1 99 ? -11.006 -9.346 -38.600 1.00 45.50 99 SER A O 1
ATOM 714 N N . ASP A 1 100 ? -10.980 -8.305 -36.595 1.00 44.38 100 ASP A N 1
ATOM 715 C CA . ASP A 1 100 ? -11.672 -9.297 -35.764 1.00 44.38 100 ASP A CA 1
ATOM 716 C C . ASP A 1 100 ? -10.831 -10.453 -35.205 1.00 44.38 100 ASP A C 1
ATOM 718 O O . ASP A 1 100 ? -11.146 -11.631 -35.353 1.00 44.38 100 ASP A O 1
ATOM 722 N N . ILE A 1 101 ? -9.864 -10.107 -34.349 1.00 38.72 101 ILE A N 1
ATOM 723 C CA . ILE A 1 101 ? -9.766 -10.831 -33.073 1.00 38.72 101 ILE A CA 1
ATOM 724 C C . ILE A 1 101 ? -10.623 -10.059 -32.071 1.00 38.72 101 ILE A C 1
ATOM 726 O O . ILE A 1 101 ? -10.132 -9.294 -31.242 1.00 38.72 101 ILE A O 1
ATOM 730 N N . ALA A 1 102 ? -11.940 -10.241 -32.171 1.00 39.50 102 ALA A N 1
ATOM 731 C CA . ALA A 1 102 ? -12.822 -9.946 -31.056 1.00 39.50 102 ALA A CA 1
ATOM 732 C C . ALA A 1 102 ? -12.287 -10.724 -29.838 1.00 39.50 102 ALA A C 1
ATOM 734 O O . ALA A 1 102 ? -12.086 -11.941 -29.951 1.00 39.50 102 ALA A O 1
ATOM 735 N N . PRO A 1 103 ? -12.027 -10.086 -28.682 1.00 43.50 103 PRO A N 1
ATOM 736 C CA . PRO A 1 103 ? -11.667 -10.828 -27.490 1.00 43.50 103 PRO A CA 1
ATOM 737 C C . PRO A 1 103 ? -12.832 -11.763 -27.190 1.00 43.50 103 PRO A C 1
ATOM 739 O O . PRO A 1 103 ? -13.944 -11.327 -26.883 1.00 43.50 103 PRO A O 1
ATOM 742 N N . LYS A 1 104 ? -12.576 -13.065 -27.357 1.00 37.62 104 LYS A N 1
ATOM 743 C CA . LYS A 1 104 ? -13.486 -14.148 -27.007 1.00 37.62 104 LYS A CA 1
ATOM 744 C C . LYS A 1 104 ? -13.973 -13.835 -25.600 1.00 37.62 104 LYS A C 1
ATOM 746 O O . LYS A 1 104 ? -13.177 -13.852 -24.664 1.00 37.62 104 LYS A O 1
ATOM 751 N N . LYS A 1 105 ? -15.248 -13.460 -25.484 1.00 44.62 105 LYS A N 1
ATOM 752 C CA . LYS A 1 105 ? -15.920 -13.147 -24.225 1.0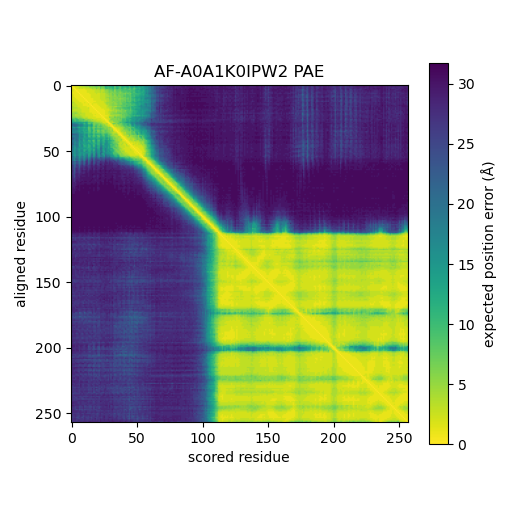0 44.62 105 LYS A CA 1
ATOM 753 C C . LYS A 1 105 ? -15.836 -14.416 -23.383 1.00 44.62 105 LYS A C 1
ATOM 755 O O . LYS A 1 105 ? -16.662 -15.313 -23.533 1.00 44.62 105 LYS A O 1
ATOM 760 N N . GLN A 1 106 ? -14.764 -14.547 -22.603 1.00 41.06 106 GLN A N 1
ATOM 761 C CA . GLN A 1 106 ? -14.623 -15.615 -21.634 1.00 41.06 106 GLN A CA 1
ATOM 762 C C . GLN A 1 106 ? -15.830 -15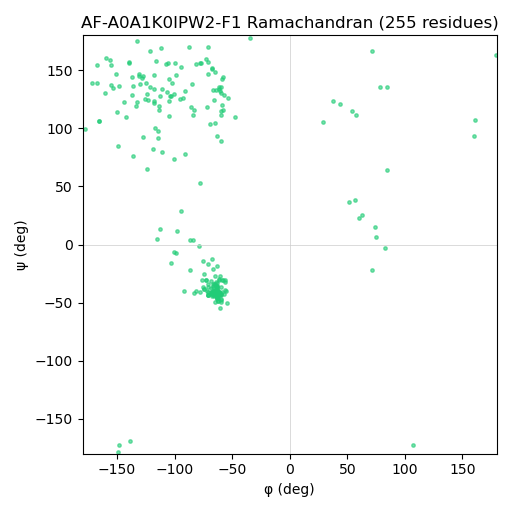.458 -20.723 1.00 41.06 106 GLN A C 1
ATOM 764 O O . GLN A 1 106 ? -16.028 -14.412 -20.106 1.00 41.06 106 GLN A O 1
ATOM 769 N N . ALA A 1 107 ? -16.701 -16.462 -20.736 1.00 41.53 107 ALA A N 1
ATOM 770 C CA . ALA A 1 107 ? -17.734 -16.582 -19.734 1.00 41.53 107 ALA A CA 1
ATOM 771 C C . ALA A 1 107 ? -16.993 -16.767 -18.408 1.00 41.53 107 ALA A C 1
ATOM 773 O O . ALA A 1 107 ? -16.543 -17.862 -18.084 1.00 41.53 107 ALA A O 1
ATOM 774 N N . HIS A 1 108 ? -16.754 -15.656 -17.715 1.00 50.72 108 HIS A N 1
ATOM 775 C CA . HIS A 1 108 ? -16.178 -15.651 -16.387 1.00 50.72 108 HIS A CA 1
ATOM 776 C C . HIS A 1 108 ? -17.190 -16.334 -15.481 1.00 50.72 108 HIS A C 1
ATOM 778 O O . HIS A 1 108 ? -18.241 -15.771 -15.179 1.00 50.72 108 HIS A O 1
ATOM 784 N N . THR A 1 109 ? -16.908 -17.575 -15.100 1.00 43.03 109 THR A N 1
ATOM 785 C CA . THR A 1 109 ? -17.610 -18.219 -13.999 1.00 43.03 109 THR A CA 1
ATOM 786 C C . THR A 1 109 ? -17.343 -17.349 -12.769 1.00 43.03 109 THR A C 1
ATOM 788 O O . THR A 1 109 ? -16.174 -17.209 -12.396 1.00 43.03 109 THR A O 1
ATOM 791 N N . PRO A 1 110 ? -18.360 -16.703 -12.170 1.00 47.94 110 PRO A N 1
ATOM 792 C CA . PRO A 1 110 ? -18.155 -15.877 -10.991 1.00 47.94 110 PRO A CA 1
ATOM 793 C C . PRO A 1 110 ? -17.560 -16.764 -9.905 1.00 47.94 110 PRO A C 1
ATOM 795 O O . PRO A 1 110 ? -18.156 -17.776 -9.533 1.00 47.94 110 PRO A O 1
ATOM 798 N N . HIS A 1 111 ? -16.366 -16.425 -9.431 1.00 49.84 111 HIS A N 1
ATOM 799 C CA . HIS A 1 111 ? -15.795 -17.119 -8.289 1.00 49.84 111 HIS A CA 1
ATOM 800 C C . HIS A 1 111 ? -16.687 -16.793 -7.076 1.00 49.84 111 HIS A C 1
ATOM 802 O O . HIS A 1 111 ? -16.910 -15.609 -6.816 1.00 49.84 111 HIS A O 1
ATOM 808 N N . PRO A 1 112 ? -17.244 -17.784 -6.352 1.00 52.69 112 PRO A N 1
ATOM 809 C CA . PRO A 1 112 ? -18.202 -17.558 -5.265 1.00 52.69 112 PRO A CA 1
ATOM 810 C C . PRO A 1 112 ? -17.501 -17.093 -3.974 1.00 52.69 112 PRO A C 1
ATOM 812 O O . PRO A 1 112 ? -17.656 -17.687 -2.910 1.00 52.69 112 PRO A O 1
ATOM 815 N N . GLY A 1 113 ? -16.688 -16.041 -4.072 1.00 70.44 113 GLY A N 1
ATOM 816 C CA . GLY A 1 113 ? -16.007 -15.392 -2.957 1.00 70.44 113 GLY A CA 1
ATOM 817 C C . GLY A 1 113 ? -16.627 -14.033 -2.640 1.00 70.44 113 GLY A C 1
ATOM 818 O O . GLY A 1 113 ? -17.224 -13.392 -3.504 1.00 70.44 113 GLY A O 1
ATOM 819 N N . LYS A 1 114 ? -16.472 -13.569 -1.394 1.00 88.31 114 LYS A N 1
ATOM 820 C CA . LYS A 1 114 ? -16.731 -12.161 -1.064 1.00 88.31 114 LYS A CA 1
ATOM 821 C C . LYS A 1 114 ? -15.834 -11.280 -1.943 1.00 88.31 114 LYS A C 1
ATOM 823 O O . LYS A 1 114 ? -14.686 -11.637 -2.206 1.00 88.31 114 LYS A O 1
ATOM 828 N N . THR A 1 115 ? -16.345 -10.129 -2.364 1.00 93.88 115 THR A N 1
ATOM 829 C CA . THR A 1 115 ? -15.617 -9.159 -3.192 1.00 93.88 115 THR A CA 1
ATOM 830 C C . THR A 1 115 ? -15.516 -7.804 -2.505 1.00 93.88 115 THR A C 1
ATOM 832 O O . THR A 1 115 ? -16.203 -7.530 -1.516 1.00 93.88 115 THR A O 1
ATOM 835 N N . LEU A 1 116 ? -14.647 -6.937 -3.024 1.00 95.44 116 LEU A N 1
ATOM 836 C CA . LEU A 1 116 ? -14.484 -5.576 -2.522 1.00 95.44 116 LEU A CA 1
ATOM 837 C C . LEU A 1 116 ? -15.628 -4.651 -2.948 1.00 95.44 116 LEU A C 1
ATOM 839 O O . LEU A 1 116 ? -15.744 -3.567 -2.369 1.00 95.44 116 LEU A O 1
ATOM 843 N N . LYS A 1 117 ? -16.468 -5.045 -3.920 1.00 94.94 117 LYS A N 1
ATOM 844 C CA . LYS A 1 117 ? -17.470 -4.174 -4.560 1.00 94.94 117 LYS A CA 1
ATOM 845 C C . LYS A 1 117 ? -16.825 -2.933 -5.178 1.00 94.94 117 LYS A C 1
ATOM 847 O O . LYS A 1 117 ? -17.345 -1.824 -5.061 1.00 94.94 117 LYS A O 1
ATOM 852 N N . LE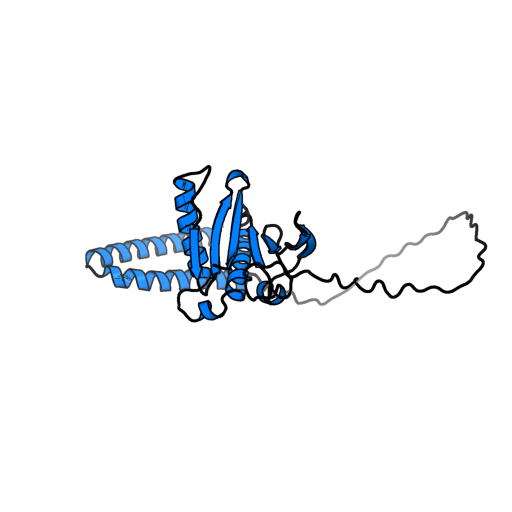U A 1 118 ? -15.647 -3.123 -5.770 1.00 96.00 118 LEU A N 1
ATOM 853 C CA . LEU A 1 118 ? -14.853 -2.091 -6.430 1.00 96.00 118 LEU A CA 1
ATOM 854 C C . LEU A 1 118 ? -14.327 -2.631 -7.750 1.00 96.00 118 LEU A C 1
ATOM 856 O O . LEU A 1 118 ? -13.795 -3.737 -7.809 1.00 96.00 118 LEU A O 1
ATOM 860 N N . SER A 1 119 ? -14.410 -1.814 -8.790 1.00 97.75 119 SER A N 1
ATOM 861 C CA . SER A 1 119 ? -13.711 -2.081 -10.041 1.00 97.75 119 SER A CA 1
ATOM 862 C C . SER A 1 119 ? -12.221 -1.751 -9.925 1.00 97.75 119 SER A C 1
ATOM 864 O O . SER A 1 119 ? -11.803 -0.900 -9.134 1.00 97.75 119 SER A O 1
ATOM 866 N N . ALA A 1 120 ? -11.415 -2.384 -10.772 1.00 97.50 120 ALA A N 1
ATOM 867 C CA . ALA A 1 120 ? -10.001 -2.074 -10.931 1.00 97.50 120 ALA A CA 1
ATOM 868 C C . ALA A 1 120 ? -9.776 -0.595 -11.279 1.00 97.50 120 ALA A C 1
ATOM 870 O O . ALA A 1 120 ? -8.872 0.031 -10.735 1.00 97.50 120 ALA A O 1
ATOM 871 N N . GLU A 1 121 ? -10.637 -0.013 -12.118 1.00 97.62 121 GLU A N 1
ATOM 872 C CA . GLU A 1 121 ? -10.574 1.403 -12.498 1.00 97.62 121 GLU A CA 1
ATOM 873 C C . GLU A 1 121 ? -10.783 2.341 -11.305 1.00 97.62 121 GLU A C 1
ATOM 875 O O . GLU A 1 121 ? -10.058 3.326 -11.159 1.00 97.62 121 GLU A O 1
ATOM 880 N N . GLN A 1 122 ? -11.711 2.011 -10.401 1.00 97.50 122 GLN A N 1
ATOM 881 C CA . GLN A 1 122 ? -11.886 2.771 -9.160 1.00 97.50 122 GLN A CA 1
ATOM 882 C C . GLN A 1 122 ? -10.625 2.703 -8.296 1.00 97.50 122 GLN A C 1
ATOM 884 O O . GLN A 1 122 ? -10.151 3.739 -7.845 1.00 97.50 122 GLN A O 1
ATOM 889 N N . ILE A 1 123 ? -10.033 1.517 -8.124 1.00 97.50 123 ILE A N 1
ATOM 890 C CA . ILE A 1 123 ? -8.803 1.338 -7.333 1.00 97.50 123 ILE A CA 1
ATOM 891 C C . ILE A 1 123 ? -7.619 2.093 -7.965 1.00 97.50 123 ILE A C 1
ATOM 893 O O . ILE A 1 123 ? -6.827 2.715 -7.255 1.00 97.50 123 ILE A O 1
ATOM 897 N N . LEU A 1 124 ? -7.513 2.083 -9.296 1.00 97.31 124 LEU A N 1
ATOM 898 C CA . LEU A 1 124 ? -6.424 2.686 -10.074 1.00 97.31 124 LEU A CA 1
ATOM 899 C C . LEU A 1 124 ? -6.629 4.168 -10.417 1.00 97.31 124 LEU A C 1
ATOM 901 O O . LEU A 1 124 ? -5.823 4.745 -11.152 1.00 97.31 124 LEU A O 1
ATOM 905 N N . THR A 1 125 ? -7.702 4.792 -9.936 1.00 95.62 125 THR A N 1
ATOM 906 C CA . THR A 1 125 ? -8.026 6.180 -10.276 1.00 95.62 125 THR A CA 1
ATOM 907 C C . THR A 1 125 ? -6.862 7.113 -9.915 1.00 95.62 125 THR A C 1
ATOM 909 O O . THR A 1 125 ? -6.347 7.090 -8.798 1.00 95.62 125 THR A O 1
ATOM 912 N N . SER A 1 126 ? -6.422 7.938 -10.870 1.00 92.12 126 SER A N 1
ATOM 913 C CA . SER A 1 126 ? -5.336 8.917 -10.676 1.00 92.12 126 SER A CA 1
ATOM 914 C C . SER A 1 126 ? -3.971 8.321 -10.277 1.00 92.12 126 SER A C 1
ATOM 916 O O . SER A 1 126 ? -3.129 9.023 -9.700 1.00 92.12 126 SER A O 1
ATOM 918 N N . LEU A 1 127 ? -3.743 7.038 -10.582 1.00 95.88 127 LEU A N 1
ATOM 919 C CA . LEU A 1 127 ? -2.450 6.365 -10.454 1.00 95.88 127 LEU A CA 1
ATOM 920 C C . LEU A 1 127 ? -1.800 6.160 -11.832 1.00 95.88 127 LEU A C 1
ATOM 922 O O . LEU A 1 127 ? -2.506 5.852 -12.797 1.00 95.88 127 LEU A O 1
ATOM 926 N N . PRO A 1 128 ? -0.467 6.305 -11.942 1.00 94.50 128 PRO A N 1
ATOM 927 C CA . PRO A 1 128 ? 0.243 5.967 -13.168 1.00 94.50 128 PRO A CA 1
ATOM 928 C C . PRO A 1 128 ? 0.146 4.467 -13.460 1.00 94.50 128 PRO A C 1
ATOM 930 O O . PRO A 1 128 ? 0.086 3.638 -12.552 1.00 94.50 128 PRO A O 1
ATOM 933 N N . ARG A 1 129 ? 0.151 4.126 -14.750 1.00 95.81 129 ARG A N 1
ATOM 934 C CA . ARG A 1 129 ? 0.164 2.747 -15.250 1.00 95.81 129 ARG A CA 1
ATOM 935 C C . ARG A 1 129 ? 1.319 2.631 -16.232 1.00 95.81 129 ARG A C 1
ATOM 937 O O . ARG A 1 129 ? 1.173 2.983 -17.397 1.00 95.81 129 ARG A O 1
ATOM 944 N N . LEU A 1 130 ? 2.482 2.224 -15.734 1.00 96.00 130 LEU A N 1
ATOM 945 C CA . LEU A 1 130 ? 3.679 2.084 -16.566 1.00 96.00 130 LEU A CA 1
ATOM 946 C C . LEU A 1 130 ? 3.611 0.832 -17.436 1.00 96.00 130 LEU A C 1
ATOM 948 O O . LEU A 1 130 ? 4.086 0.836 -18.564 1.00 96.00 130 LEU A O 1
ATOM 952 N N . ASP A 1 131 ? 3.035 -0.234 -16.888 1.00 97.31 131 ASP A N 1
ATOM 953 C CA . ASP A 1 131 ? 2.817 -1.502 -17.572 1.00 97.31 131 ASP A CA 1
ATOM 954 C C . ASP A 1 131 ? 1.644 -2.243 -16.917 1.00 97.31 131 ASP A C 1
ATOM 956 O O . ASP A 1 131 ? 1.346 -2.034 -15.734 1.00 97.31 131 ASP A O 1
ATOM 960 N N . GLN A 1 132 ? 0.982 -3.109 -17.678 1.00 96.81 132 GLN A N 1
ATOM 961 C CA . GLN A 1 132 ? -0.122 -3.930 -17.207 1.00 96.81 132 GLN A CA 1
ATOM 962 C C . GLN A 1 132 ? -0.083 -5.305 -17.867 1.00 96.81 132 GLN A C 1
ATOM 964 O O . GLN A 1 132 ? -0.187 -5.441 -19.083 1.00 96.81 132 GLN A O 1
ATOM 969 N N . THR A 1 133 ? -0.021 -6.344 -17.039 1.00 97.12 133 THR A N 1
ATOM 970 C CA . THR A 1 133 ? -0.023 -7.737 -17.489 1.00 97.12 133 THR A CA 1
ATOM 971 C C . THR A 1 133 ? -1.191 -8.493 -16.872 1.00 97.12 133 THR A C 1
ATOM 973 O O . THR A 1 133 ? -1.471 -8.380 -15.678 1.00 97.12 133 THR A O 1
ATOM 976 N N . ALA A 1 134 ? -1.888 -9.280 -17.688 1.00 96.50 134 ALA A N 1
ATOM 977 C CA . ALA A 1 134 ? -2.960 -10.159 -17.241 1.00 96.50 134 ALA A CA 1
ATOM 978 C C . ALA A 1 134 ? -2.476 -11.610 -17.281 1.00 96.50 134 ALA A C 1
ATOM 980 O O . ALA A 1 134 ? -1.910 -12.064 -18.273 1.00 96.50 134 ALA A O 1
ATOM 981 N N . SER A 1 135 ? -2.689 -12.343 -16.196 1.00 95.38 135 SER A N 1
ATOM 982 C CA . SER A 1 135 ? -2.403 -13.778 -16.126 1.00 95.38 135 SER A CA 1
ATOM 983 C C . SER A 1 135 ? -3.311 -14.411 -15.082 1.00 95.38 135 SER A C 1
ATOM 985 O O . SER A 1 135 ? -3.442 -13.832 -14.011 1.00 95.38 135 SER A O 1
ATOM 987 N N . PRO A 1 136 ? -3.945 -15.562 -15.339 1.00 95.31 136 PRO A N 1
ATOM 988 C CA . PRO A 1 136 ? -4.778 -16.208 -14.333 1.00 95.31 136 PRO A CA 1
ATOM 989 C C . PRO A 1 136 ? -3.932 -16.816 -13.202 1.00 95.31 136 PRO A C 1
ATOM 991 O O . PRO A 1 136 ? -2.753 -17.133 -13.383 1.00 95.31 136 PRO A O 1
ATOM 994 N N . LEU A 1 137 ? -4.548 -16.994 -12.034 1.00 93.50 137 LEU A N 1
ATOM 995 C CA . LEU A 1 137 ? -4.038 -17.868 -10.977 1.00 93.50 137 LEU A CA 1
ATOM 996 C C . LEU A 1 137 ? -4.174 -19.347 -11.384 1.00 93.50 137 LEU A C 1
ATOM 998 O O . LEU A 1 137 ? -4.837 -19.680 -12.366 1.00 93.50 137 LEU A O 1
ATOM 1002 N N . MET A 1 138 ? -3.567 -20.248 -10.604 1.00 91.81 138 MET A N 1
ATOM 1003 C CA . MET A 1 138 ? -3.634 -21.702 -10.841 1.00 91.81 138 MET A CA 1
ATOM 1004 C C . MET A 1 138 ? -5.068 -22.248 -10.857 1.00 91.81 138 MET A C 1
ATOM 1006 O O . MET A 1 138 ? -5.353 -23.211 -11.559 1.00 91.81 138 MET A O 1
ATOM 1010 N N . ASP A 1 139 ? -5.971 -21.624 -10.101 1.00 91.94 139 ASP A N 1
ATOM 1011 C CA . ASP A 1 139 ? -7.396 -21.965 -10.044 1.00 91.94 139 ASP A CA 1
ATOM 1012 C C . ASP A 1 139 ? -8.230 -21.308 -11.164 1.00 91.94 139 ASP A C 1
ATOM 1014 O O . ASP A 1 139 ? -9.452 -21.445 -11.199 1.00 91.94 139 ASP A O 1
ATOM 1018 N N . GLY A 1 140 ? -7.582 -20.588 -12.086 1.00 94.00 140 GLY A N 1
ATOM 1019 C CA . GLY A 1 140 ? -8.225 -19.862 -13.177 1.00 94.00 140 GLY A CA 1
ATOM 1020 C C . GLY A 1 140 ? -8.755 -18.478 -12.797 1.00 94.00 140 GLY A C 1
ATOM 1021 O O . GLY A 1 140 ? -9.229 -17.762 -13.681 1.00 94.00 140 GLY A O 1
ATOM 1022 N N . THR A 1 141 ? -8.662 -18.062 -11.529 1.00 93.06 141 THR A N 1
ATOM 1023 C CA . THR A 1 141 ? -9.104 -16.730 -11.101 1.00 93.06 141 THR A CA 1
ATOM 1024 C C . THR A 1 141 ? -8.327 -15.656 -11.864 1.00 93.06 141 THR A C 1
ATOM 1026 O O . THR A 1 141 ? -7.093 -15.720 -11.909 1.00 93.06 141 THR A O 1
ATOM 1029 N N . PRO A 1 142 ? -8.997 -14.651 -12.461 1.00 96.19 142 PRO A N 1
ATOM 1030 C CA . PRO A 1 142 ? -8.298 -13.589 -13.166 1.00 96.19 142 PRO A CA 1
ATOM 1031 C C . PRO A 1 142 ? -7.347 -12.844 -12.229 1.00 96.19 142 PRO A C 1
ATOM 1033 O O . PRO A 1 142 ? -7.711 -12.491 -11.106 1.00 96.19 142 PRO A O 1
ATOM 1036 N N . ARG A 1 143 ? -6.132 -12.580 -12.707 1.00 97.19 143 ARG A N 1
ATOM 1037 C CA . ARG A 1 143 ? -5.178 -11.700 -12.042 1.00 97.19 143 ARG A CA 1
ATOM 1038 C C . ARG A 1 143 ? -4.627 -10.682 -13.032 1.00 97.19 143 ARG A C 1
ATOM 1040 O O . ARG A 1 143 ? -4.267 -11.013 -14.162 1.00 97.19 143 ARG A O 1
ATOM 1047 N N . THR A 1 144 ? -4.508 -9.451 -12.557 1.00 98.19 144 THR A N 1
ATOM 1048 C CA . THR A 1 144 ? -3.899 -8.337 -13.280 1.00 98.19 144 THR A CA 1
ATOM 1049 C C . THR A 1 144 ? -2.802 -7.742 -12.416 1.00 98.19 144 THR A C 1
ATOM 1051 O O . THR A 1 144 ? -3.052 -7.367 -11.275 1.00 98.19 144 THR A O 1
ATOM 1054 N N . ASN A 1 145 ? -1.593 -7.645 -12.955 1.00 98.12 145 ASN A 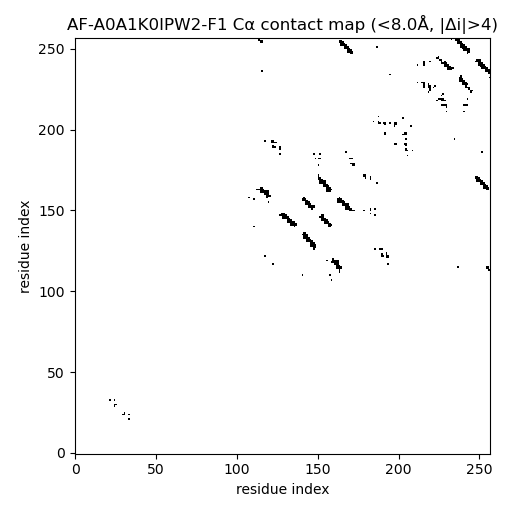N 1
ATOM 1055 C CA . ASN A 1 145 ? -0.482 -6.943 -12.328 1.00 98.12 145 ASN A CA 1
ATOM 1056 C C . ASN A 1 145 ? -0.285 -5.611 -13.039 1.00 98.12 145 ASN A C 1
ATOM 1058 O O . ASN A 1 145 ? -0.143 -5.574 -14.260 1.00 98.12 145 ASN A O 1
ATOM 1062 N N . VAL A 1 146 ? -0.250 -4.527 -12.276 1.00 98.31 146 VAL A N 1
ATOM 1063 C CA . VAL A 1 146 ? -0.037 -3.170 -12.774 1.00 98.31 146 VAL A CA 1
ATOM 1064 C C . VAL A 1 146 ? 1.247 -2.634 -12.169 1.00 98.31 146 VAL A C 1
ATOM 1066 O O . VAL A 1 146 ? 1.404 -2.591 -10.948 1.00 98.31 146 VAL A O 1
ATOM 1069 N N . LYS A 1 147 ? 2.182 -2.216 -13.016 1.00 98.00 147 LYS A N 1
ATOM 1070 C CA . LYS A 1 147 ? 3.389 -1.519 -12.582 1.00 98.00 147 LYS A CA 1
ATOM 1071 C C . LYS A 1 147 ? 3.060 -0.039 -12.398 1.00 98.00 147 LYS A C 1
ATOM 1073 O O . LYS A 1 147 ? 2.712 0.637 -13.365 1.00 98.00 147 LYS A O 1
ATOM 1078 N N . LEU A 1 148 ? 3.159 0.451 -11.163 1.00 96.94 148 LEU A N 1
ATOM 1079 C CA . LEU A 1 148 ? 2.868 1.846 -10.814 1.00 96.94 148 LEU A CA 1
ATOM 1080 C C . LEU A 1 148 ? 4.134 2.711 -10.884 1.00 96.94 148 LEU A C 1
ATOM 1082 O O . LEU A 1 148 ? 4.093 3.830 -11.381 1.00 96.94 148 LEU A O 1
ATOM 1086 N N . SER A 1 149 ? 5.267 2.173 -10.429 1.00 95.56 149 SER A N 1
ATOM 1087 C CA . SER A 1 149 ? 6.588 2.804 -10.520 1.00 95.56 149 SER A CA 1
ATOM 1088 C C . SER A 1 149 ? 7.682 1.742 -10.665 1.00 95.56 149 SER A C 1
ATOM 1090 O O . SER A 1 149 ? 7.403 0.551 -10.817 1.00 95.56 149 SER A O 1
ATOM 1092 N N . THR A 1 150 ? 8.949 2.150 -10.609 1.00 94.44 150 THR A N 1
ATOM 1093 C CA . THR A 1 150 ? 10.084 1.219 -10.494 1.00 94.44 150 THR A CA 1
ATOM 1094 C C . THR A 1 150 ? 10.030 0.389 -9.208 1.00 94.44 150 THR A C 1
ATOM 1096 O O . THR A 1 150 ? 10.483 -0.752 -9.207 1.00 94.44 150 THR A O 1
ATOM 1099 N N . PHE A 1 151 ? 9.453 0.935 -8.135 1.00 95.38 151 PHE A N 1
ATOM 1100 C CA . PHE A 1 151 ? 9.452 0.329 -6.802 1.00 95.38 151 PHE A CA 1
ATOM 1101 C C . PHE A 1 151 ? 8.059 -0.055 -6.306 1.00 95.38 151 PHE A C 1
ATOM 1103 O O . PHE A 1 151 ? 7.943 -0.487 -5.164 1.00 95.38 151 PHE A O 1
ATOM 1110 N N . ALA A 1 152 ? 7.015 0.090 -7.127 1.00 97.00 152 ALA A N 1
ATOM 1111 C CA . ALA A 1 152 ? 5.634 -0.161 -6.734 1.00 97.00 152 ALA A CA 1
ATOM 1112 C C . ALA A 1 152 ? 4.862 -0.936 -7.807 1.00 97.00 152 ALA A C 1
ATOM 1114 O O . ALA A 1 152 ? 4.786 -0.532 -8.971 1.00 97.00 152 ALA A O 1
ATOM 1115 N N . HIS A 1 153 ? 4.227 -2.022 -7.378 1.00 97.62 153 HIS A N 1
ATOM 1116 C CA . HIS A 1 153 ? 3.356 -2.866 -8.185 1.00 97.62 153 HIS A CA 1
ATOM 1117 C C . HIS A 1 153 ? 2.021 -3.068 -7.469 1.00 97.62 153 HIS A C 1
ATOM 1119 O O . HIS A 1 153 ? 1.982 -3.214 -6.250 1.00 97.62 153 HIS A O 1
ATOM 1125 N N . LEU A 1 154 ? 0.930 -3.109 -8.225 1.00 98.38 154 LEU A N 1
ATOM 1126 C CA . LEU A 1 154 ? -0.397 -3.465 -7.738 1.00 98.38 154 LEU A CA 1
ATOM 1127 C C . LEU A 1 154 ? -0.832 -4.779 -8.385 1.00 98.38 154 LEU A C 1
ATOM 1129 O O . LEU A 1 154 ? -0.982 -4.853 -9.601 1.00 98.38 154 LEU A O 1
ATOM 1133 N N . GLU A 1 155 ? -1.068 -5.797 -7.570 1.00 98.44 155 GLU A N 1
ATOM 1134 C CA . GLU A 1 155 ? -1.721 -7.036 -7.986 1.00 98.44 155 GLU A CA 1
ATOM 1135 C C . GLU A 1 155 ? -3.218 -6.942 -7.667 1.00 98.44 155 GLU A C 1
ATOM 1137 O O . GLU A 1 155 ? -3.603 -6.684 -6.527 1.00 98.44 155 GLU A O 1
ATOM 1142 N N . LEU A 1 156 ? -4.062 -7.156 -8.671 1.00 98.38 156 LEU A N 1
ATOM 1143 C CA . LEU A 1 156 ? -5.520 -7.216 -8.582 1.00 98.38 156 LEU A CA 1
ATOM 1144 C C . LEU A 1 156 ? -5.961 -8.651 -8.871 1.00 98.38 156 LEU A C 1
ATOM 1146 O O . LEU A 1 156 ? -5.596 -9.204 -9.908 1.00 98.38 156 LEU A O 1
ATOM 1150 N N . ILE A 1 157 ? -6.771 -9.239 -7.993 1.00 97.62 157 ILE A N 1
ATOM 1151 C CA . ILE A 1 157 ? -7.309 -10.596 -8.144 1.00 97.62 157 ILE A CA 1
ATOM 1152 C C . ILE A 1 157 ? -8.835 -10.531 -8.238 1.00 97.62 157 ILE A C 1
ATOM 1154 O O . ILE A 1 157 ? -9.476 -9.876 -7.415 1.00 97.62 157 ILE A O 1
ATOM 1158 N N . GLY A 1 158 ? -9.411 -11.251 -9.197 1.00 95.50 158 GLY A N 1
ATOM 1159 C CA . GLY A 1 158 ? -10.851 -11.313 -9.453 1.00 95.50 158 GLY A CA 1
ATOM 1160 C C . GLY A 1 158 ? -11.274 -10.565 -10.720 1.00 95.50 158 GLY A C 1
ATOM 1161 O O . GLY A 1 158 ? -10.442 -10.112 -11.511 1.00 95.50 158 GLY A O 1
ATOM 1162 N N . ASP A 1 159 ? -12.588 -10.454 -10.923 1.00 95.12 159 ASP A N 1
ATOM 1163 C CA . ASP A 1 159 ? -13.159 -9.711 -12.051 1.00 95.12 159 ASP A CA 1
ATOM 1164 C C . ASP A 1 159 ? -12.743 -8.231 -11.963 1.00 95.12 159 ASP A C 1
ATOM 1166 O O . ASP A 1 159 ? -12.824 -7.606 -10.909 1.00 95.12 159 ASP A O 1
ATOM 1170 N N . GLN A 1 160 ? -12.304 -7.637 -13.073 1.00 95.62 160 GLN A N 1
ATOM 1171 C CA . GLN A 1 160 ? -11.908 -6.224 -13.110 1.00 95.62 160 GLN A CA 1
ATOM 1172 C C . GLN A 1 160 ? -13.073 -5.267 -12.802 1.00 95.62 160 GLN A C 1
ATOM 1174 O O . GLN A 1 160 ? -12.840 -4.109 -12.461 1.00 95.62 160 GLN A O 1
ATOM 1179 N N . ARG A 1 161 ? -14.324 -5.722 -12.919 1.00 96.81 161 ARG A N 1
ATOM 1180 C CA . ARG A 1 161 ? -15.527 -4.966 -12.546 1.00 96.81 161 ARG A CA 1
ATOM 1181 C C . ARG A 1 161 ? -15.895 -5.128 -11.073 1.00 96.81 161 ARG A C 1
ATOM 1183 O O . ARG A 1 161 ? -16.581 -4.258 -10.545 1.00 96.81 161 ARG A O 1
ATOM 1190 N N . ASP A 1 162 ? -15.436 -6.201 -10.434 1.00 95.88 162 ASP A N 1
ATOM 1191 C CA . ASP A 1 162 ? -15.653 -6.478 -9.017 1.00 95.88 162 ASP A CA 1
ATOM 1192 C C . ASP A 1 162 ? -14.478 -7.274 -8.427 1.00 95.88 162 ASP A C 1
ATOM 1194 O O . ASP A 1 162 ? -14.469 -8.507 -8.366 1.00 95.88 162 ASP A O 1
ATOM 1198 N N . VAL A 1 163 ? -13.444 -6.534 -8.033 1.00 96.88 163 VAL A N 1
ATOM 1199 C CA . VAL A 1 163 ? -12.170 -7.073 -7.560 1.00 96.88 163 VAL A CA 1
ATOM 1200 C C . VAL A 1 163 ? -12.386 -7.808 -6.240 1.00 96.88 163 VAL A C 1
ATOM 1202 O O . VAL A 1 163 ? -13.006 -7.292 -5.310 1.00 96.88 163 VAL A O 1
ATOM 1205 N N . SER A 1 164 ? -11.840 -9.016 -6.125 1.00 96.56 164 SER A N 1
ATOM 1206 C CA . SER A 1 164 ? -11.958 -9.839 -4.919 1.00 96.56 164 SER A CA 1
ATOM 1207 C C . SER A 1 164 ? -10.950 -9.434 -3.845 1.00 96.56 164 SER A C 1
ATOM 1209 O O . SER A 1 164 ? -11.288 -9.394 -2.667 1.00 96.56 164 SER A O 1
ATOM 1211 N N . ARG A 1 165 ? -9.715 -9.116 -4.245 1.00 97.44 165 ARG A N 1
ATOM 1212 C CA . ARG A 1 165 ? -8.657 -8.593 -3.369 1.00 97.44 165 ARG A CA 1
ATOM 1213 C C . ARG A 1 165 ? -7.594 -7.876 -4.188 1.00 97.44 165 ARG A C 1
ATOM 1215 O O . ARG A 1 165 ? -7.441 -8.151 -5.380 1.00 97.44 165 ARG A O 1
ATOM 1222 N N . TYR A 1 166 ? -6.814 -7.025 -3.537 1.00 98.38 166 TYR A N 1
ATOM 1223 C CA . TYR A 1 166 ? -5.619 -6.456 -4.150 1.00 98.38 166 TYR A CA 1
ATOM 1224 C C . TYR A 1 166 ? -4.453 -6.384 -3.172 1.00 98.38 166 TYR A C 1
ATOM 1226 O O . TYR A 1 166 ? -4.655 -6.312 -1.960 1.00 98.38 166 TYR A O 1
ATOM 1234 N N . THR A 1 167 ? -3.237 -6.355 -3.712 1.00 98.56 167 THR A N 1
ATOM 1235 C CA . THR A 1 167 ? -2.001 -6.159 -2.951 1.00 98.56 167 THR A CA 1
ATOM 1236 C C . THR A 1 167 ? -1.137 -5.112 -3.636 1.00 98.56 167 THR A C 1
ATOM 1238 O O . THR A 1 167 ? -0.751 -5.285 -4.789 1.00 98.56 167 THR A O 1
ATOM 1241 N N . VAL A 1 168 ? -0.792 -4.041 -2.921 1.00 98.25 168 VAL A N 1
ATOM 1242 C CA . VAL A 1 168 ? 0.306 -3.155 -3.323 1.00 98.25 168 VAL A CA 1
ATOM 1243 C C . VAL A 1 168 ? 1.594 -3.750 -2.775 1.00 98.25 168 VAL A C 1
ATOM 1245 O O . VAL A 1 168 ? 1.749 -3.880 -1.560 1.00 98.25 168 VAL A O 1
ATOM 1248 N N . MET A 1 169 ? 2.512 -4.115 -3.660 1.00 97.94 169 MET A N 1
ATOM 1249 C CA . MET A 1 169 ? 3.862 -4.532 -3.304 1.00 97.94 169 MET A CA 1
ATOM 1250 C C . MET A 1 169 ? 4.813 -3.390 -3.592 1.00 97.94 169 MET A C 1
ATOM 1252 O O . MET A 1 169 ? 4.820 -2.868 -4.710 1.00 97.94 169 MET A O 1
ATOM 1256 N N . PHE A 1 170 ? 5.624 -3.009 -2.613 1.00 95.75 170 PHE A N 1
ATOM 1257 C CA . PHE A 1 170 ? 6.548 -1.917 -2.827 1.00 95.75 170 PHE A CA 1
ATOM 1258 C C . PHE A 1 170 ? 7.835 -1.983 -2.014 1.00 95.75 170 PHE A C 1
ATOM 1260 O O . PHE A 1 170 ? 7.850 -2.464 -0.886 1.00 95.75 170 PHE A O 1
ATOM 1267 N N . GLY A 1 171 ? 8.924 -1.498 -2.604 1.00 91.62 171 GLY A N 1
ATOM 1268 C CA . GLY A 1 171 ? 10.226 -1.358 -1.956 1.00 91.62 171 GLY A CA 1
ATOM 1269 C C . GLY A 1 171 ? 10.476 0.076 -1.497 1.00 91.62 171 GLY A C 1
ATOM 1270 O O . GLY A 1 171 ? 9.908 1.019 -2.041 1.00 91.62 171 GLY A O 1
ATOM 1271 N N . LEU A 1 172 ? 11.351 0.243 -0.505 1.00 85.81 172 LEU A N 1
ATOM 1272 C CA . LEU A 1 172 ? 11.835 1.555 -0.071 1.00 85.81 172 LEU A CA 1
ATOM 1273 C C . LEU A 1 172 ? 13.339 1.637 -0.367 1.00 85.81 172 LEU A C 1
ATOM 1275 O O . LEU A 1 172 ? 14.125 1.083 0.405 1.00 85.81 172 LEU A O 1
ATOM 1279 N N . PRO A 1 173 ? 13.758 2.254 -1.487 1.00 82.56 173 PRO A N 1
ATOM 1280 C CA . PRO A 1 173 ? 15.178 2.403 -1.790 1.00 82.56 173 PRO A CA 1
ATOM 1281 C C . PRO A 1 173 ? 15.866 3.244 -0.705 1.00 82.56 173 PRO A C 1
ATOM 1283 O O . PRO A 1 173 ? 15.337 4.259 -0.253 1.00 82.56 173 PRO A O 1
ATOM 1286 N N . ASN A 1 174 ? 17.045 2.807 -0.258 1.00 79.94 174 ASN A N 1
ATOM 1287 C CA . ASN A 1 174 ? 17.753 3.440 0.862 1.00 79.94 174 ASN A CA 1
ATOM 1288 C C . ASN A 1 174 ? 18.412 4.778 0.482 1.00 79.94 174 ASN A C 1
ATOM 1290 O O . ASN A 1 174 ? 18.656 5.618 1.348 1.00 79.94 174 ASN A O 1
ATOM 1294 N N . ASP A 1 175 ? 18.731 4.959 -0.795 1.00 86.75 175 ASP A N 1
ATOM 1295 C CA . ASP A 1 175 ? 19.480 6.078 -1.366 1.00 86.75 175 ASP A CA 1
ATOM 1296 C C . ASP A 1 175 ? 18.593 7.107 -2.085 1.00 86.75 175 ASP A C 1
ATOM 1298 O O . ASP A 1 175 ? 19.010 8.252 -2.263 1.00 86.75 175 ASP A O 1
ATOM 1302 N N . ASP A 1 176 ? 17.348 6.750 -2.410 1.00 89.12 176 ASP A N 1
ATOM 1303 C CA . ASP A 1 176 ? 16.403 7.621 -3.109 1.00 89.12 176 ASP A CA 1
ATOM 1304 C C . ASP A 1 176 ? 15.189 7.986 -2.239 1.00 89.12 176 ASP A C 1
ATOM 1306 O O . ASP A 1 176 ? 14.141 7.334 -2.226 1.00 89.12 176 ASP A O 1
ATOM 1310 N N . LYS A 1 177 ? 15.315 9.108 -1.523 1.00 88.19 177 LYS A N 1
ATOM 1311 C CA . LYS A 1 177 ? 14.226 9.660 -0.701 1.00 88.19 177 LYS A CA 1
ATOM 1312 C C . LYS A 1 177 ? 12.998 10.042 -1.527 1.00 88.19 177 LYS A C 1
ATOM 1314 O O . LYS A 1 177 ? 11.889 10.010 -0.995 1.00 88.19 177 LYS A O 1
ATOM 1319 N N . SER A 1 178 ? 13.182 10.436 -2.787 1.00 88.94 178 SER A N 1
ATOM 1320 C CA . SER A 1 178 ? 12.072 10.846 -3.646 1.00 88.94 178 SER A CA 1
ATOM 1321 C C . SER A 1 178 ? 11.226 9.638 -4.039 1.00 88.94 178 SER A C 1
ATOM 1323 O O . SER A 1 178 ? 10.010 9.673 -3.854 1.00 88.94 178 SER A O 1
ATOM 1325 N N . ALA A 1 179 ? 11.869 8.527 -4.406 1.00 89.38 179 ALA A N 1
ATOM 1326 C CA . ALA A 1 179 ? 11.204 7.261 -4.686 1.00 89.38 179 ALA A CA 1
ATOM 1327 C C . ALA A 1 179 ? 10.488 6.682 -3.455 1.00 89.38 179 ALA A C 1
ATOM 1329 O O . ALA A 1 179 ? 9.393 6.131 -3.583 1.00 89.38 179 ALA A O 1
ATOM 1330 N N . VAL A 1 180 ? 11.053 6.842 -2.251 1.00 88.00 180 VAL A N 1
ATOM 1331 C CA . VAL A 1 180 ? 10.383 6.468 -0.989 1.00 88.00 180 VAL A CA 1
ATOM 1332 C C . VAL A 1 180 ? 9.073 7.239 -0.803 1.00 88.00 180 VAL A C 1
ATOM 1334 O O . VAL A 1 180 ? 8.040 6.640 -0.484 1.00 88.00 180 VAL A O 1
ATOM 1337 N N . ILE A 1 181 ? 9.098 8.559 -1.014 1.00 89.69 181 ILE A N 1
ATOM 1338 C CA . ILE A 1 181 ? 7.907 9.411 -0.898 1.00 89.69 181 ILE A CA 1
ATOM 1339 C C . ILE A 1 181 ? 6.888 9.041 -1.975 1.00 89.69 181 ILE A C 1
ATOM 1341 O O . ILE A 1 181 ? 5.727 8.803 -1.652 1.00 89.69 181 ILE A O 1
ATOM 1345 N N . GLU A 1 182 ? 7.317 8.950 -3.233 1.00 92.12 182 GLU A N 1
ATOM 1346 C CA . GLU A 1 182 ? 6.464 8.602 -4.370 1.00 92.12 182 GLU A CA 1
ATOM 1347 C C . GLU A 1 182 ? 5.723 7.282 -4.126 1.00 92.12 182 GLU A C 1
ATOM 1349 O O . G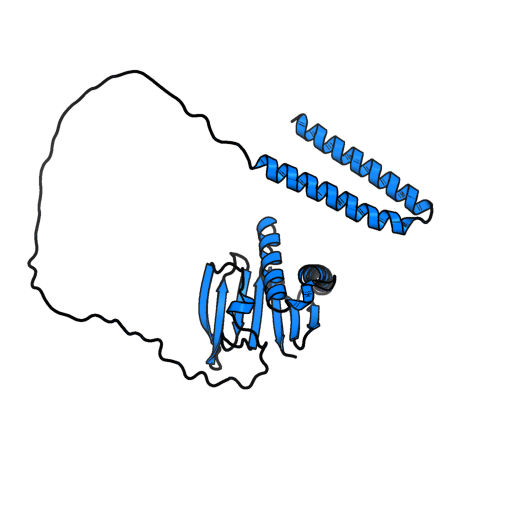LU A 1 182 ? 4.497 7.214 -4.218 1.00 92.12 182 GLU A O 1
ATOM 1354 N N . THR A 1 183 ? 6.461 6.251 -3.729 1.00 92.25 183 THR A N 1
ATOM 1355 C CA . THR A 1 183 ? 5.933 4.915 -3.460 1.00 92.25 183 THR A CA 1
ATOM 1356 C C . THR A 1 183 ? 4.932 4.913 -2.301 1.00 92.25 183 THR A C 1
ATOM 1358 O O . THR A 1 183 ? 3.860 4.309 -2.394 1.00 92.25 183 THR A O 1
ATOM 1361 N N . SER A 1 184 ? 5.236 5.649 -1.228 1.00 90.38 184 SER A N 1
ATOM 1362 C CA . SER A 1 184 ? 4.331 5.804 -0.082 1.00 90.38 184 SER A CA 1
ATOM 1363 C C . SER A 1 184 ? 3.037 6.523 -0.479 1.00 90.38 184 SER A C 1
ATOM 1365 O O . SER A 1 184 ? 1.946 6.109 -0.083 1.00 90.38 184 SER A O 1
ATOM 13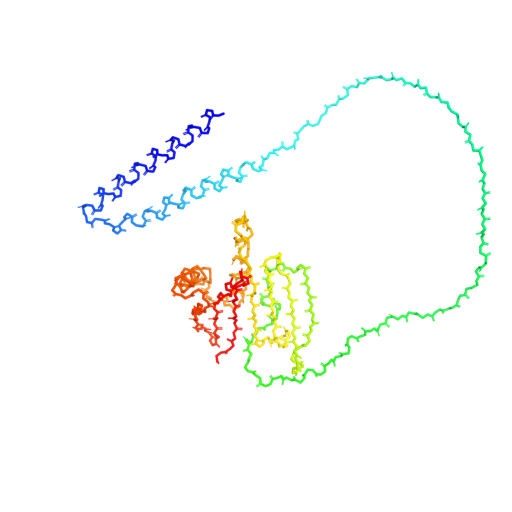67 N N . VAL A 1 185 ? 3.142 7.565 -1.311 1.00 92.75 185 VAL A N 1
ATOM 1368 C CA . VAL A 1 185 ? 1.990 8.298 -1.852 1.00 92.75 185 VAL A CA 1
ATOM 1369 C C . VAL A 1 185 ? 1.145 7.402 -2.758 1.00 92.75 185 VAL A C 1
ATOM 1371 O O . VAL A 1 185 ? -0.080 7.465 -2.687 1.00 92.75 185 VAL A O 1
ATOM 1374 N N . MET A 1 186 ? 1.753 6.539 -3.576 1.00 95.12 186 MET A N 1
ATOM 1375 C CA . MET A 1 186 ? 1.013 5.572 -4.397 1.00 95.12 186 MET A CA 1
ATOM 1376 C C . MET A 1 186 ? 0.217 4.589 -3.536 1.00 95.12 186 MET A C 1
ATOM 1378 O O . MET A 1 186 ? -0.980 4.420 -3.762 1.00 95.12 186 MET A O 1
ATOM 1382 N N . ALA A 1 187 ? 0.840 3.994 -2.514 1.00 95.19 187 ALA A N 1
ATOM 1383 C CA . ALA A 1 187 ? 0.153 3.092 -1.590 1.00 95.19 187 ALA A CA 1
ATOM 1384 C C . ALA A 1 187 ? -1.010 3.795 -0.861 1.00 95.19 187 ALA A C 1
ATOM 1386 O O . ALA A 1 187 ? -2.113 3.250 -0.773 1.00 95.19 187 ALA A O 1
ATOM 1387 N N . ALA A 1 188 ? -0.799 5.034 -0.404 1.00 94.31 188 ALA A N 1
ATOM 1388 C CA . ALA A 1 188 ? -1.845 5.838 0.221 1.00 94.31 188 ALA A CA 1
ATOM 1389 C C . ALA A 1 188 ? -2.991 6.165 -0.750 1.00 94.31 188 ALA A C 1
ATOM 1391 O O . ALA A 1 188 ? -4.154 6.024 -0.381 1.00 94.31 188 ALA A O 1
ATOM 1392 N N . LYS A 1 189 ? -2.691 6.538 -2.000 1.00 95.44 189 LYS A N 1
ATOM 1393 C CA . LYS A 1 189 ? -3.702 6.799 -3.038 1.00 95.44 189 LYS A CA 1
ATOM 1394 C C . LYS A 1 189 ? -4.560 5.569 -3.335 1.00 95.44 189 LYS A C 1
ATOM 1396 O O . LYS A 1 189 ? -5.775 5.703 -3.425 1.00 95.44 189 LYS A O 1
ATOM 1401 N N . VAL A 1 190 ? -3.964 4.375 -3.407 1.00 96.81 190 VAL A N 1
ATOM 1402 C CA . VAL A 1 190 ? -4.724 3.118 -3.553 1.00 96.81 190 VAL A CA 1
ATOM 1403 C C . VAL A 1 190 ? -5.725 2.950 -2.400 1.00 96.81 190 VAL A C 1
ATOM 1405 O O . VAL A 1 190 ? -6.887 2.600 -2.626 1.00 96.81 190 VAL A O 1
ATOM 1408 N N . LEU A 1 191 ? -5.318 3.245 -1.159 1.00 96.31 191 LEU A N 1
ATOM 1409 C CA . LEU A 1 191 ? -6.233 3.221 -0.012 1.00 96.31 191 LEU A CA 1
ATOM 1410 C C . LEU A 1 191 ? -7.289 4.329 -0.080 1.00 96.31 191 LEU A C 1
ATOM 1412 O O . LEU A 1 191 ? -8.446 4.060 0.222 1.00 96.31 191 LEU A O 1
ATOM 1416 N N . MET A 1 192 ? -6.937 5.550 -0.489 1.00 94.94 192 MET A N 1
ATOM 1417 C CA . MET A 1 192 ? -7.897 6.653 -0.649 1.00 94.94 192 MET A CA 1
ATOM 1418 C C . MET A 1 192 ? -8.979 6.317 -1.676 1.00 94.94 192 MET A C 1
ATOM 1420 O O . MET A 1 192 ? -10.161 6.513 -1.408 1.00 94.94 192 MET A O 1
ATOM 1424 N N . ASN A 1 193 ? -8.585 5.730 -2.804 1.00 95.88 193 ASN A N 1
ATOM 1425 C CA . ASN A 1 193 ? -9.504 5.255 -3.832 1.00 95.88 193 ASN A CA 1
ATOM 1426 C C . ASN A 1 193 ? -10.420 4.136 -3.320 1.00 95.88 193 ASN A C 1
ATOM 1428 O O . ASN A 1 193 ? -11.594 4.059 -3.680 1.00 95.88 193 ASN A O 1
ATOM 1432 N N . THR A 1 194 ? -9.892 3.279 -2.448 1.00 95.75 194 THR A N 1
ATOM 1433 C CA . THR A 1 194 ? -10.646 2.177 -1.845 1.00 95.75 194 THR A CA 1
ATOM 1434 C C . THR A 1 194 ? -11.615 2.678 -0.772 1.00 95.75 194 THR A C 1
ATOM 1436 O O . THR A 1 194 ? -12.748 2.203 -0.693 1.00 95.75 194 THR A O 1
ATOM 1439 N N . PHE A 1 195 ? -11.214 3.667 0.027 1.00 93.94 195 PHE A N 1
ATOM 1440 C CA . PHE A 1 195 ? -11.964 4.196 1.167 1.00 93.94 195 PHE A CA 1
ATOM 1441 C C . PHE A 1 195 ? -12.202 5.713 1.035 1.00 93.94 195 PHE A C 1
ATOM 1443 O O . PHE A 1 195 ? -11.728 6.489 1.868 1.00 93.94 195 PHE A O 1
ATOM 1450 N N . PRO A 1 196 ? -12.978 6.176 0.039 1.00 89.44 196 PRO A N 1
ATOM 1451 C CA . PRO A 1 196 ? -13.141 7.609 -0.228 1.00 89.44 196 PRO A CA 1
ATOM 1452 C C . PRO A 1 196 ? -13.838 8.359 0.918 1.00 89.44 196 PRO A C 1
ATOM 1454 O O . PRO A 1 196 ? -13.611 9.546 1.135 1.00 89.44 196 PRO A O 1
ATOM 1457 N N . ALA A 1 197 ? -14.669 7.670 1.705 1.00 88.56 197 ALA A N 1
ATOM 1458 C CA . ALA A 1 197 ? -15.313 8.258 2.879 1.00 88.56 197 ALA A CA 1
ATOM 1459 C C . ALA A 1 197 ? -14.334 8.528 4.041 1.00 88.56 197 ALA A C 1
ATOM 1461 O O . ALA A 1 197 ? -14.663 9.291 4.950 1.00 88.56 197 ALA A O 1
ATOM 1462 N N . TRP A 1 198 ? -13.145 7.915 4.026 1.00 87.38 198 TRP A N 1
ATOM 1463 C CA . TRP A 1 198 ? -12.173 7.991 5.116 1.00 87.38 198 TRP A CA 1
ATOM 1464 C C . TRP A 1 198 ? -11.496 9.368 5.203 1.00 87.38 198 TRP A C 1
ATOM 1466 O O . TRP A 1 198 ? -1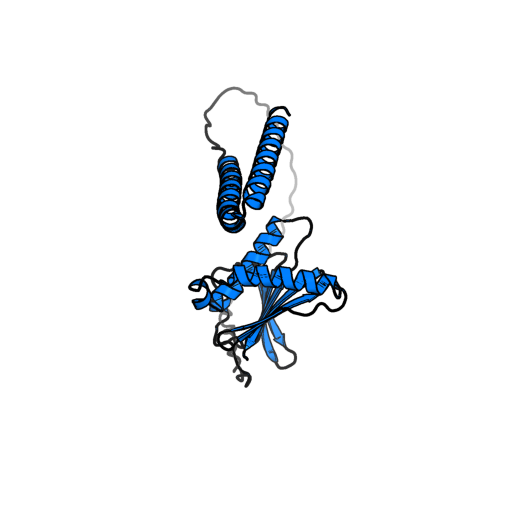1.215 9.851 6.295 1.00 87.38 198 TRP A O 1
ATOM 1476 N N . GLU A 1 199 ? -11.333 10.069 4.080 1.00 77.75 199 GLU A N 1
ATOM 1477 C CA . GLU A 1 199 ? -10.705 11.398 4.037 1.00 77.75 199 GLU A CA 1
ATOM 1478 C C . GLU A 1 199 ? -11.430 12.442 4.910 1.00 77.75 199 GLU A C 1
ATOM 1480 O O . GLU A 1 199 ? -10.806 13.326 5.493 1.00 77.75 199 GLU A O 1
ATOM 1485 N N . LYS A 1 200 ? -12.749 12.300 5.081 1.00 73.56 200 LYS A N 1
ATOM 1486 C CA . LYS A 1 200 ? -13.597 13.280 5.777 1.00 73.56 200 LYS A CA 1
ATOM 1487 C C . LYS A 1 200 ? -13.529 13.207 7.310 1.00 73.56 200 LYS A C 1
ATOM 1489 O O . LYS A 1 200 ? -14.217 13.977 7.971 1.00 73.56 200 LYS A O 1
ATOM 1494 N N . GLN A 1 201 ? -12.753 12.285 7.889 1.00 67.44 201 GLN A N 1
ATOM 1495 C CA . GLN A 1 201 ? -12.853 11.922 9.313 1.00 67.44 201 GLN A CA 1
ATOM 1496 C C . GLN A 1 201 ? -11.641 12.313 10.179 1.00 67.44 201 GLN A C 1
ATOM 1498 O O . GLN A 1 201 ? -11.517 11.827 11.300 1.00 67.44 201 GLN A O 1
ATOM 1503 N N . GLY A 1 202 ? -10.729 13.165 9.697 1.00 67.38 202 GLY A N 1
ATOM 1504 C CA . GLY A 1 202 ? -9.560 13.644 10.463 1.00 67.38 202 GLY A CA 1
ATOM 1505 C C . GLY A 1 202 ? -8.461 12.595 10.708 1.00 67.38 202 GLY A C 1
ATOM 1506 O O . GLY A 1 202 ? -7.302 12.953 10.887 1.00 67.38 202 GLY A O 1
ATOM 1507 N N . ASN A 1 203 ? -8.799 11.309 10.636 1.00 74.88 203 ASN A N 1
ATOM 1508 C CA . ASN A 1 203 ? -7.887 10.191 10.439 1.00 74.88 203 ASN A CA 1
ATOM 1509 C C . ASN A 1 203 ? -8.059 9.747 8.986 1.00 74.88 203 ASN A C 1
ATOM 1511 O O . ASN A 1 203 ? -9.138 9.270 8.653 1.00 74.88 203 ASN A O 1
ATOM 1515 N N . ASN A 1 204 ? -7.064 9.961 8.128 1.00 87.12 204 ASN A N 1
ATOM 1516 C CA . ASN A 1 204 ? -7.131 9.638 6.700 1.00 87.12 204 ASN A CA 1
ATOM 1517 C C . ASN A 1 204 ? -6.178 8.469 6.361 1.00 87.12 204 ASN A C 1
ATOM 1519 O O . ASN A 1 204 ? -5.343 8.095 7.192 1.00 87.12 204 ASN A O 1
ATOM 1523 N N . PRO A 1 205 ? -6.259 7.892 5.148 1.00 91.00 205 PRO A N 1
ATOM 1524 C CA . PRO A 1 205 ? -5.398 6.775 4.762 1.00 91.00 205 PRO A CA 1
ATOM 1525 C C . PRO A 1 205 ? -3.894 7.047 4.886 1.00 91.00 205 PRO A C 1
ATOM 1527 O O . PRO A 1 205 ? -3.136 6.133 5.203 1.00 91.00 205 PRO A O 1
ATOM 1530 N N . MET A 1 206 ? -3.455 8.291 4.670 1.00 90.25 206 MET A N 1
ATOM 1531 C CA . MET A 1 206 ? -2.047 8.677 4.783 1.00 90.25 206 MET A CA 1
ATOM 1532 C C . MET A 1 206 ? -1.584 8.687 6.244 1.00 90.25 206 MET A C 1
ATOM 1534 O O . MET A 1 206 ? -0.513 8.165 6.547 1.00 90.25 206 MET A O 1
ATOM 1538 N N . THR A 1 207 ? -2.399 9.225 7.157 1.00 90.81 207 THR A N 1
ATOM 1539 C CA . THR A 1 207 ? -2.122 9.204 8.601 1.00 90.81 207 THR A CA 1
ATOM 1540 C C . THR A 1 207 ? -2.006 7.770 9.104 1.00 90.81 207 THR A C 1
ATOM 1542 O O . THR A 1 207 ? -0.996 7.413 9.706 1.00 90.81 207 THR A O 1
ATOM 1545 N N . TRP A 1 208 ? -2.978 6.916 8.771 1.00 93.75 208 TRP A N 1
ATOM 1546 C CA . TRP A 1 208 ? -2.929 5.511 9.169 1.00 93.75 208 TRP A CA 1
ATOM 1547 C C . TRP A 1 208 ? -1.735 4.770 8.572 1.00 93.75 208 TRP A C 1
ATOM 1549 O O . TRP A 1 208 ? -1.101 3.995 9.278 1.00 93.75 208 TRP A O 1
ATOM 1559 N N . LEU A 1 209 ? -1.394 5.005 7.301 1.00 94.00 209 LEU A N 1
ATOM 1560 C CA . LEU A 1 209 ? -0.228 4.364 6.688 1.00 94.00 209 LEU A CA 1
ATOM 1561 C C . LEU A 1 209 ? 1.075 4.792 7.385 1.00 94.00 209 LEU A C 1
ATOM 1563 O O . LEU A 1 209 ? 1.977 3.968 7.557 1.00 94.00 209 LEU A O 1
ATOM 1567 N N . GLY A 1 210 ? 1.160 6.049 7.831 1.00 93.25 210 GLY A N 1
ATOM 1568 C CA . GLY A 1 210 ? 2.250 6.549 8.671 1.00 93.25 210 GLY A CA 1
ATOM 1569 C C . GLY A 1 210 ? 2.343 5.804 10.005 1.00 93.25 210 GLY A C 1
ATOM 1570 O O . GLY A 1 210 ? 3.383 5.210 10.303 1.00 93.25 210 GLY A O 1
ATOM 1571 N N . ASP A 1 211 ? 1.242 5.752 10.757 1.00 95.12 211 ASP A N 1
ATOM 1572 C CA . ASP A 1 211 ? 1.165 5.061 12.052 1.00 95.12 211 ASP A CA 1
ATOM 1573 C C . ASP A 1 211 ? 1.468 3.559 11.914 1.00 95.12 211 ASP A C 1
ATOM 1575 O O . ASP A 1 211 ? 2.236 2.977 12.689 1.00 95.12 211 ASP A O 1
ATOM 1579 N N . ALA A 1 212 ? 0.916 2.925 10.877 1.00 96.06 212 ALA A N 1
ATOM 1580 C CA . ALA A 1 212 ? 1.146 1.524 10.555 1.00 96.06 212 ALA A CA 1
ATOM 1581 C C . ALA A 1 212 ? 2.612 1.264 10.181 1.00 96.06 212 ALA A C 1
ATOM 1583 O O . ALA A 1 212 ? 3.164 0.234 10.561 1.00 96.06 212 ALA A O 1
ATOM 1584 N N . THR A 1 213 ? 3.279 2.198 9.498 1.00 94.75 213 THR A N 1
ATOM 1585 C CA . THR A 1 213 ? 4.717 2.111 9.190 1.00 94.75 213 THR A CA 1
ATOM 1586 C C . THR A 1 213 ? 5.578 2.232 10.438 1.00 94.75 213 THR A C 1
ATOM 1588 O O . THR A 1 213 ? 6.526 1.455 10.607 1.00 94.75 213 THR A O 1
ATOM 1591 N N . GLU A 1 214 ? 5.236 3.127 11.364 1.00 95.56 214 GLU A N 1
ATOM 1592 C CA . GLU A 1 214 ? 5.934 3.219 12.646 1.00 95.56 214 GLU A CA 1
ATOM 1593 C C . GLU A 1 214 ? 5.767 1.927 13.461 1.00 95.56 214 GLU A C 1
ATOM 1595 O O . GLU A 1 214 ? 6.745 1.366 13.974 1.00 95.56 214 GLU A O 1
ATOM 1600 N N . GLN A 1 215 ? 4.539 1.410 13.548 1.00 97.38 215 GLN A N 1
ATOM 1601 C CA . GLN A 1 215 ? 4.253 0.163 14.250 1.00 97.38 215 GLN A CA 1
ATOM 1602 C C . GLN A 1 215 ? 4.956 -1.033 13.597 1.00 97.38 215 GLN A C 1
ATOM 1604 O O . GLN A 1 215 ? 5.563 -1.845 14.298 1.00 97.38 215 GLN A O 1
ATOM 1609 N N . LEU A 1 216 ? 4.942 -1.130 12.268 1.00 96.00 216 LEU A N 1
ATOM 1610 C CA . LEU A 1 216 ? 5.624 -2.195 11.540 1.00 96.00 216 LEU A CA 1
ATOM 1611 C C . LEU A 1 216 ? 7.142 -2.129 11.750 1.00 96.00 216 LEU A C 1
ATOM 1613 O O . LEU A 1 216 ? 7.774 -3.156 11.982 1.00 96.00 216 LEU A O 1
ATOM 1617 N N . THR A 1 217 ? 7.722 -0.929 11.794 1.00 94.06 217 THR A N 1
ATOM 1618 C CA . THR A 1 217 ? 9.140 -0.731 12.132 1.00 94.06 217 THR A CA 1
ATOM 1619 C C . THR A 1 217 ? 9.465 -1.246 13.537 1.00 94.06 217 THR A C 1
ATOM 1621 O O . THR A 1 217 ? 10.487 -1.906 13.740 1.00 94.06 217 THR A O 1
ATOM 1624 N N . LYS A 1 218 ? 8.593 -0.994 14.523 1.00 96.88 218 LYS A N 1
ATOM 1625 C CA . LYS A 1 218 ? 8.733 -1.566 15.876 1.00 96.88 218 LYS A CA 1
ATOM 1626 C C . LYS A 1 218 ? 8.642 -3.097 15.845 1.00 96.88 218 LYS A C 1
ATOM 1628 O O . LYS A 1 218 ? 9.432 -3.759 16.517 1.00 96.88 218 LYS A O 1
ATOM 1633 N N . ASN A 1 219 ? 7.744 -3.659 15.034 1.00 96.88 219 ASN A N 1
ATOM 1634 C CA . ASN A 1 219 ? 7.598 -5.108 14.880 1.00 96.88 219 ASN A CA 1
ATOM 1635 C C . ASN A 1 219 ? 8.847 -5.752 14.255 1.00 96.88 219 ASN A C 1
ATOM 1637 O O . ASN A 1 219 ? 9.304 -6.767 14.772 1.00 96.88 219 ASN A O 1
ATOM 1641 N N . ILE A 1 220 ? 9.449 -5.130 13.234 1.00 94.19 220 ILE A N 1
ATOM 1642 C CA . ILE A 1 220 ? 10.717 -5.571 12.617 1.00 94.19 220 ILE A CA 1
ATOM 1643 C C . ILE A 1 220 ? 11.865 -5.553 13.627 1.00 94.19 220 ILE A C 1
ATOM 1645 O O . ILE A 1 220 ? 12.667 -6.482 13.683 1.00 94.19 220 ILE A O 1
ATOM 1649 N N . LYS A 1 221 ? 11.946 -4.517 14.472 1.00 94.81 221 LYS A N 1
ATOM 1650 C CA . LYS A 1 221 ? 12.964 -4.456 15.534 1.00 94.81 221 LYS A CA 1
ATOM 1651 C C . LYS A 1 221 ? 12.803 -5.576 16.561 1.00 94.81 221 LYS A C 1
ATOM 1653 O O . LYS A 1 221 ? 13.802 -6.038 17.103 1.00 94.81 221 LYS A O 1
ATOM 1658 N N . ARG A 1 222 ? 11.562 -5.991 16.837 1.00 95.56 222 ARG A N 1
ATOM 1659 C CA . ARG A 1 222 ? 11.251 -7.061 17.792 1.00 95.56 222 ARG A CA 1
ATOM 1660 C C . ARG A 1 222 ? 11.492 -8.456 17.212 1.00 95.56 222 ARG A C 1
ATOM 1662 O O . ARG A 1 222 ? 11.981 -9.315 17.935 1.00 95.56 222 ARG A O 1
ATOM 1669 N N . ASN A 1 223 ? 11.134 -8.678 15.949 1.00 93.56 223 ASN A N 1
ATOM 1670 C CA . ASN A 1 223 ? 11.385 -9.918 15.220 1.00 93.56 223 ASN A CA 1
ATOM 1671 C C . ASN A 1 223 ? 11.747 -9.593 13.765 1.00 93.56 223 ASN A C 1
ATOM 1673 O O . ASN A 1 223 ? 10.894 -9.141 13.000 1.00 93.56 223 ASN A O 1
ATOM 1677 N N . LYS A 1 224 ? 13.015 -9.815 13.402 1.00 90.81 224 LYS A N 1
ATOM 1678 C CA . LYS A 1 224 ? 13.544 -9.485 12.072 1.00 90.81 224 LYS A CA 1
ATOM 1679 C C . LYS A 1 224 ? 13.120 -10.484 11.000 1.00 90.81 224 LYS A C 1
ATOM 1681 O O . LYS A 1 224 ? 12.972 -10.082 9.852 1.00 90.81 224 LYS A O 1
ATOM 1686 N N . ASP A 1 225 ? 12.924 -11.744 11.373 1.00 89.94 225 ASP A N 1
ATOM 1687 C CA . ASP A 1 225 ? 12.660 -12.819 10.414 1.00 89.94 225 ASP A CA 1
ATOM 1688 C C . ASP A 1 225 ? 11.178 -12.854 10.038 1.00 89.94 225 ASP A C 1
ATOM 1690 O O . ASP A 1 225 ? 10.818 -12.951 8.866 1.00 89.94 225 ASP A O 1
ATOM 1694 N N . GLU A 1 226 ? 10.310 -12.680 11.038 1.00 91.56 226 GLU A N 1
ATOM 1695 C CA . GLU A 1 226 ? 8.861 -12.681 10.854 1.00 91.56 226 GLU A CA 1
ATOM 1696 C C . GLU A 1 226 ? 8.194 -11.533 11.633 1.00 91.56 226 GLU A C 1
ATOM 1698 O O . GLU A 1 226 ? 7.602 -11.730 12.704 1.00 91.56 226 GLU A O 1
ATOM 1703 N N . PRO A 1 227 ? 8.301 -10.290 11.130 1.00 94.75 227 PRO A N 1
ATOM 1704 C CA . PRO A 1 227 ? 7.644 -9.154 11.753 1.00 94.75 227 PRO A CA 1
ATOM 1705 C C . PRO A 1 227 ? 6.125 -9.318 11.699 1.00 94.75 227 PRO A C 1
ATOM 1707 O O . PRO A 1 227 ? 5.539 -9.599 10.650 1.00 94.75 227 PRO A O 1
ATOM 1710 N N . LYS A 1 228 ? 5.465 -9.074 12.834 1.00 97.56 228 LYS A N 1
ATOM 1711 C CA . LYS A 1 228 ? 4.001 -9.076 12.903 1.00 97.56 228 LYS A CA 1
ATOM 1712 C C . LYS A 1 228 ? 3.428 -8.004 11.967 1.00 97.56 228 LYS A C 1
ATOM 1714 O O . LYS A 1 228 ? 3.854 -6.849 12.012 1.00 97.56 228 LYS A O 1
ATOM 1719 N N . ALA A 1 229 ? 2.437 -8.380 11.163 1.00 97.88 229 ALA A N 1
ATOM 1720 C CA . ALA A 1 229 ? 1.705 -7.442 10.321 1.00 97.88 229 ALA A CA 1
ATOM 1721 C C . ALA A 1 229 ? 0.864 -6.466 11.163 1.00 97.88 229 ALA A C 1
ATOM 1723 O O . ALA A 1 229 ? 0.408 -6.794 12.263 1.00 97.88 229 ALA A O 1
ATOM 1724 N N . VAL A 1 230 ? 0.642 -5.272 10.625 1.00 98.19 230 VAL A N 1
ATOM 1725 C CA . VAL A 1 230 ? -0.339 -4.315 11.139 1.00 98.19 230 VAL A CA 1
ATOM 1726 C C . VAL A 1 230 ? -1.645 -4.555 10.395 1.00 98.19 230 VAL A C 1
ATOM 1728 O O . VAL A 1 230 ? -1.656 -4.592 9.168 1.00 98.19 230 VAL A O 1
ATOM 1731 N N . VAL A 1 231 ? -2.734 -4.763 11.130 1.00 98.00 231 VAL A N 1
ATOM 1732 C CA . VAL A 1 231 ? -4.038 -5.118 10.561 1.00 98.00 231 VAL A CA 1
ATOM 1733 C C . VAL A 1 231 ? -5.081 -4.124 11.043 1.00 98.00 231 VAL A C 1
ATOM 1735 O O . VAL A 1 231 ? -5.087 -3.751 12.215 1.00 98.00 231 VAL A O 1
ATOM 1738 N N . MET A 1 232 ? -5.970 -3.719 10.144 1.00 96.12 232 MET A N 1
ATOM 1739 C CA . MET A 1 232 ? -7.148 -2.921 10.455 1.00 96.12 232 MET A CA 1
ATOM 1740 C C . MET A 1 232 ? -8.350 -3.456 9.687 1.00 96.12 232 MET A C 1
ATOM 1742 O O . MET A 1 232 ? -8.221 -3.851 8.534 1.00 96.12 232 MET A O 1
ATOM 1746 N N . GLU A 1 233 ? -9.526 -3.421 10.303 1.00 96.06 233 GLU A N 1
ATOM 1747 C CA . GLU A 1 233 ? -10.792 -3.673 9.619 1.00 96.06 233 GLU A CA 1
ATOM 1748 C C . GLU A 1 233 ? -11.598 -2.382 9.543 1.00 96.06 233 GLU A C 1
ATOM 1750 O O . GLU A 1 233 ? -11.701 -1.636 10.519 1.00 96.06 233 GLU A O 1
ATOM 1755 N N . ARG A 1 234 ? -12.135 -2.095 8.360 1.00 92.25 234 ARG A N 1
ATOM 1756 C CA . ARG A 1 234 ? -12.893 -0.882 8.080 1.00 92.25 234 ARG A CA 1
ATOM 1757 C C . ARG A 1 234 ? -13.844 -1.109 6.913 1.00 92.25 234 ARG A C 1
ATOM 1759 O O . ARG A 1 234 ? -13.457 -1.698 5.911 1.00 92.25 234 ARG A O 1
ATOM 1766 N N . ASP A 1 235 ? -15.078 -0.621 7.032 1.00 92.06 235 ASP A N 1
ATOM 1767 C CA . ASP A 1 235 ? -16.083 -0.647 5.957 1.00 92.06 235 ASP A CA 1
ATOM 1768 C C . ASP A 1 235 ? -16.284 -2.054 5.339 1.00 92.06 235 ASP A C 1
ATOM 1770 O O . ASP A 1 235 ? -16.459 -2.206 4.131 1.00 92.06 235 ASP A O 1
ATOM 1774 N N . GLY A 1 236 ? -16.221 -3.103 6.173 1.00 94.12 236 GLY A N 1
ATOM 1775 C CA . GLY A 1 236 ? -16.350 -4.505 5.745 1.00 94.12 236 GLY A CA 1
ATOM 1776 C C . GLY A 1 236 ? -15.126 -5.077 5.019 1.00 94.12 236 GLY A C 1
ATOM 1777 O O . GLY A 1 236 ? -15.228 -6.118 4.373 1.00 94.12 236 GLY A O 1
ATOM 1778 N N . ARG A 1 237 ? -13.975 -4.404 5.098 1.00 96.19 237 ARG A N 1
ATOM 1779 C CA . ARG A 1 237 ? -12.718 -4.807 4.462 1.00 96.19 237 ARG A CA 1
ATOM 1780 C C . ARG A 1 237 ? -11.593 -4.844 5.486 1.00 96.19 237 ARG A C 1
ATOM 1782 O O . ARG A 1 237 ? -11.537 -4.015 6.391 1.00 96.19 237 ARG A O 1
ATOM 1789 N N . ARG A 1 238 ? -10.678 -5.788 5.327 1.00 97.56 238 ARG A N 1
ATOM 1790 C CA . ARG A 1 238 ? -9.454 -5.907 6.110 1.00 97.56 238 ARG A CA 1
ATOM 1791 C C . ARG A 1 238 ? -8.288 -5.352 5.310 1.00 97.56 238 ARG A C 1
ATOM 1793 O O . ARG A 1 238 ? -8.080 -5.741 4.167 1.00 97.56 238 ARG A O 1
ATOM 1800 N N . ILE A 1 239 ? -7.521 -4.469 5.933 1.00 98.06 239 ILE A N 1
ATOM 1801 C CA . ILE A 1 239 ? -6.256 -3.944 5.435 1.00 98.06 239 ILE A CA 1
ATOM 1802 C C . ILE A 1 239 ? -5.142 -4.615 6.235 1.00 98.06 239 ILE A C 1
ATOM 1804 O O . ILE A 1 239 ? -5.111 -4.514 7.463 1.00 98.06 239 ILE A O 1
ATOM 1808 N N . THR A 1 240 ? -4.220 -5.277 5.545 1.00 98.50 240 THR A N 1
ATOM 1809 C CA . THR A 1 240 ? -3.045 -5.918 6.140 1.00 98.50 240 THR A CA 1
ATOM 1810 C C . THR A 1 240 ? -1.787 -5.275 5.583 1.00 98.50 240 THR A C 1
ATOM 1812 O O . THR A 1 240 ? -1.558 -5.305 4.377 1.00 98.50 240 THR A O 1
ATOM 1815 N N . TYR A 1 241 ? -0.954 -4.723 6.463 1.00 98.19 241 TYR A N 1
ATOM 1816 C CA . TYR A 1 241 ? 0.336 -4.140 6.123 1.00 98.19 241 TYR A CA 1
ATOM 1817 C C . TYR A 1 241 ? 1.477 -4.958 6.734 1.00 98.19 241 TYR A C 1
ATOM 1819 O O . TYR A 1 241 ? 1.592 -5.086 7.956 1.00 98.19 241 TYR A O 1
ATOM 1827 N N . LYS A 1 242 ? 2.309 -5.552 5.878 1.00 97.56 242 LYS A N 1
ATOM 1828 C CA . LYS A 1 242 ? 3.363 -6.501 6.255 1.00 97.56 242 LYS A CA 1
ATOM 1829 C C . LYS A 1 242 ? 4.690 -6.122 5.603 1.00 97.56 242 LYS A C 1
ATOM 1831 O O . LYS A 1 242 ? 4.719 -5.654 4.472 1.00 97.56 242 LYS A O 1
ATOM 1836 N N . ALA A 1 243 ? 5.791 -6.392 6.297 1.00 96.25 243 ALA A N 1
ATOM 1837 C CA . ALA A 1 243 ? 7.129 -6.361 5.721 1.00 96.25 243 ALA A CA 1
ATOM 1838 C C . ALA A 1 243 ? 7.586 -7.779 5.365 1.00 96.25 243 ALA A C 1
ATOM 1840 O O . ALA A 1 243 ? 7.286 -8.736 6.084 1.00 96.25 243 ALA A O 1
ATOM 1841 N N . VAL A 1 244 ? 8.356 -7.898 4.287 1.00 94.44 244 VAL A N 1
ATOM 1842 C CA . VAL A 1 244 ? 9.110 -9.101 3.924 1.00 94.44 244 VAL A CA 1
ATOM 1843 C C . VAL A 1 244 ? 10.594 -8.716 3.917 1.00 94.44 244 VAL A C 1
ATOM 1845 O O . VAL A 1 244 ? 11.137 -8.384 2.861 1.00 94.44 244 VAL A O 1
ATOM 1848 N N . PRO A 1 245 ? 11.258 -8.697 5.092 1.00 88.94 245 PRO A N 1
ATOM 1849 C CA . PRO A 1 245 ? 12.583 -8.089 5.239 1.00 88.94 245 PRO A CA 1
ATOM 1850 C C . PRO A 1 245 ? 13.654 -8.716 4.350 1.00 88.94 245 PRO A C 1
ATOM 1852 O O . PRO A 1 245 ? 14.472 -7.993 3.793 1.00 88.94 245 PRO A O 1
ATOM 1855 N N . VAL A 1 246 ? 13.597 -10.037 4.150 1.00 89.00 246 VAL A N 1
ATOM 1856 C CA . VAL A 1 246 ? 14.517 -10.786 3.272 1.00 89.00 246 VAL A CA 1
ATOM 1857 C C . VAL A 1 246 ? 14.515 -10.246 1.838 1.00 89.00 246 VAL A C 1
ATOM 1859 O O . VAL A 1 246 ? 15.536 -10.296 1.162 1.00 89.00 246 VAL A O 1
ATOM 1862 N N . LEU A 1 247 ? 13.382 -9.711 1.382 1.00 88.25 247 LEU A N 1
ATOM 1863 C CA . LEU A 1 247 ? 13.222 -9.147 0.043 1.00 88.25 247 LEU A CA 1
ATOM 1864 C C . LEU A 1 247 ? 13.299 -7.614 0.028 1.00 88.25 247 LEU A C 1
ATOM 1866 O O . LEU A 1 247 ? 13.265 -7.022 -1.045 1.00 88.25 247 LEU A O 1
ATOM 1870 N N . GLY A 1 248 ? 13.367 -6.957 1.191 1.00 89.69 248 GLY A N 1
ATOM 1871 C CA . GLY A 1 248 ? 13.330 -5.495 1.279 1.00 89.69 248 GLY A CA 1
ATOM 1872 C C . GLY A 1 248 ? 12.023 -4.871 0.772 1.00 89.69 248 GLY A C 1
ATOM 1873 O O . GLY A 1 248 ? 12.027 -3.716 0.349 1.00 89.69 248 GLY A O 1
ATOM 1874 N N . ILE A 1 249 ? 10.913 -5.620 0.798 1.00 93.81 249 ILE A N 1
ATOM 1875 C CA . ILE A 1 249 ? 9.604 -5.164 0.307 1.00 93.81 249 ILE A CA 1
ATOM 1876 C C . ILE A 1 249 ? 8.560 -5.091 1.419 1.00 93.81 249 ILE A C 1
ATOM 1878 O O . ILE A 1 249 ? 8.628 -5.783 2.439 1.00 93.81 249 ILE A O 1
ATOM 1882 N N . PHE A 1 250 ? 7.541 -4.289 1.159 1.00 96.12 250 PHE A N 1
ATOM 1883 C CA . PHE A 1 250 ? 6.336 -4.134 1.946 1.00 96.12 250 PHE A CA 1
ATOM 1884 C C . PHE A 1 250 ? 5.129 -4.554 1.112 1.00 96.12 250 PHE A C 1
ATOM 1886 O O . PHE A 1 250 ? 5.094 -4.370 -0.104 1.00 96.12 250 PHE A O 1
ATOM 1893 N N . LEU A 1 251 ? 4.142 -5.137 1.783 1.00 97.94 251 LEU A N 1
ATOM 1894 C CA . LEU A 1 251 ? 2.902 -5.618 1.197 1.00 97.94 251 LEU A CA 1
ATOM 1895 C C . LEU A 1 251 ? 1.741 -4.940 1.911 1.00 97.94 251 LEU A C 1
ATOM 1897 O O . LEU A 1 251 ? 1.620 -5.038 3.134 1.00 97.94 251 LEU A O 1
ATOM 1901 N N . LEU A 1 252 ? 0.889 -4.274 1.144 1.00 98.31 252 LEU A N 1
ATOM 1902 C CA . LEU A 1 252 ? -0.358 -3.686 1.606 1.00 98.31 252 LEU A CA 1
ATOM 1903 C C . LEU A 1 252 ? -1.515 -4.377 0.887 1.00 98.31 252 LEU A C 1
ATOM 1905 O O . LEU A 1 252 ? -1.810 -4.071 -0.269 1.00 98.31 252 LEU A O 1
ATOM 1909 N N . THR A 1 253 ? -2.151 -5.319 1.571 1.00 98.56 253 THR A N 1
ATOM 1910 C CA . THR A 1 253 ? -3.258 -6.116 1.035 1.00 98.56 253 THR A CA 1
ATOM 1911 C C . THR A 1 253 ? -4.590 -5.607 1.558 1.00 98.56 253 THR A C 1
ATOM 1913 O O . THR A 1 253 ? -4.711 -5.305 2.746 1.00 98.56 253 THR A O 1
ATOM 1916 N N . VAL A 1 254 ? -5.595 -5.554 0.682 1.00 98.44 254 VAL A N 1
ATOM 1917 C CA . VAL A 1 254 ? -6.990 -5.333 1.069 1.00 98.44 254 VAL A CA 1
ATOM 1918 C C . VAL A 1 254 ? -7.873 -6.456 0.549 1.00 98.44 254 VAL A C 1
ATOM 1920 O O . VAL A 1 254 ? -7.850 -6.798 -0.635 1.00 98.44 254 VAL A O 1
ATOM 1923 N N . GLU A 1 255 ? -8.668 -7.006 1.458 1.00 97.38 255 GLU A N 1
ATOM 1924 C CA . GLU A 1 255 ? -9.585 -8.119 1.227 1.00 97.38 255 GLU A CA 1
ATOM 1925 C C . GLU A 1 255 ? -10.913 -7.888 1.974 1.00 97.38 255 GLU A C 1
ATOM 1927 O O . GLU A 1 255 ? -10.954 -7.112 2.931 1.00 97.38 255 GLU A O 1
ATOM 1932 N N . PRO A 1 256 ? -12.023 -8.504 1.551 1.00 96.62 256 PRO A N 1
ATOM 1933 C CA . PRO A 1 256 ? -13.286 -8.441 2.285 1.00 96.62 256 PRO A CA 1
ATOM 1934 C C . PRO A 1 256 ? -13.234 -9.256 3.591 1.00 96.62 256 PRO A C 1
ATOM 1936 O O . PRO A 1 256 ? -12.592 -10.304 3.641 1.00 96.62 256 PRO A O 1
ATOM 1939 N N . VAL A 1 257 ? -13.943 -8.787 4.629 1.00 93.12 257 VAL A N 1
ATOM 1940 C CA . VAL A 1 257 ? -14.140 -9.496 5.918 1.00 93.12 257 VAL A CA 1
ATOM 1941 C C . VAL A 1 257 ? -15.278 -10.498 5.811 1.00 93.12 257 VAL A C 1
ATOM 1943 O O . VAL A 1 257 ? -16.362 -10.139 5.296 1.00 93.12 257 VAL A O 1
#